Protein AF-A0AAV6SAD7-F1 (afdb_monomer_lite)

Foldseek 3Di:
DDPDPPVVVVVVVVLVVLVVVQVVQLVVLQVLLVQLLCCLQPP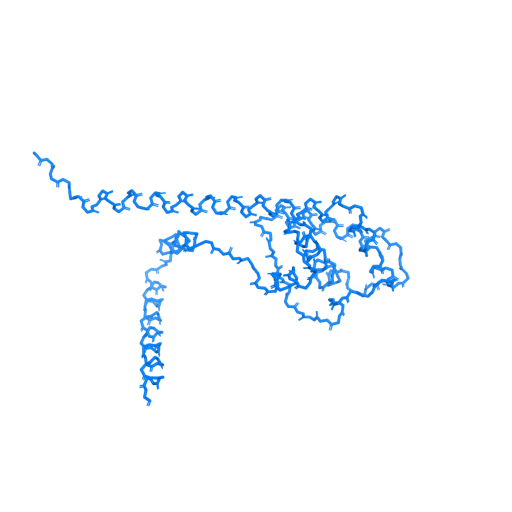PVNLVVLLCCLQVVDPFPLVVDPQPQADSHSDPVSVCSNLVRLLVSNVPRDHPDNDPDSNCCCRRTSRLVSSLVSQCVSVVHDSVVSNVDRSVGDDGDPSNVVVVVVVVVVPDDPVRVVVVVVVVVVVVVVVVVVVVVVVD

Sequence (184 aa):
MQSLCLICRDTKGQWWSTVERAQQAQQKRREACCLLTSVITEDQGMLQHLKNIITGNTVSPWAKKQDRVILLFEDDEQVDKVMHFLSEVLERTETDKKSADPVAFVMDVLLPEATVHALGAVHSISLDKAKEMYMRGTEFDSSEITQLGEQLQSHISSKARQKLDSFLSNYKKALECEEFLRRL

Radius of gyration: 23.04 Å; chains: 1; bounding box: 63×42×66 Å

pLDDT: mean 84.21, std 13.59, range [34.12, 97.5]

Secondary structure (DSSP, 8-state):
-----HHHHHHHHHHHHHHHHHHHHHHHHHHHHHHHHHHHHH-HHHHHHHHHHHTTSS--GGGG--PPPPP--SSHHHHHHHHHHHHHHHHHS--S---S-HHHHIIIIIHHHHHHHHHHHHHT--HHHHHHHHHH-----HHHHHHHHHHHHHHS-HHHHHHHHHHHHHHHHHHHHHHHHTT-

Structure (mmCIF, N/CA/C/O backbone):
data_AF-A0AAV6SAD7-F1
#
_entry.id   AF-A0AAV6SAD7-F1
#
loop_
_atom_site.group_PDB
_atom_site.id
_atom_site.type_symbol
_atom_site.label_atom_id
_atom_site.label_alt_id
_atom_site.label_comp_id
_atom_site.label_asym_id
_atom_site.label_entity_id
_atom_site.label_seq_id
_atom_site.pdbx_PDB_ins_code
_atom_site.Cartn_x
_atom_site.Cartn_y
_atom_site.Cartn_z
_atom_site.occupancy
_atom_site.B_iso_or_equiv
_atom_site.auth_seq_id
_atom_site.auth_comp_id
_atom_site.auth_asym_id
_atom_site.auth_atom_id
_atom_site.pdbx_PDB_model_num
ATOM 1 N N . MET A 1 1 ? 45.082 -11.950 -35.229 1.00 34.12 1 MET A N 1
ATOM 2 C CA . MET A 1 1 ? 44.258 -10.723 -35.260 1.00 34.12 1 MET A CA 1
ATOM 3 C C . MET A 1 1 ? 42.829 -11.111 -34.916 1.00 34.12 1 MET A C 1
ATOM 5 O O . MET A 1 1 ? 42.196 -11.812 -35.690 1.00 34.12 1 MET A O 1
ATOM 9 N N . GLN A 1 2 ? 42.387 -10.779 -33.700 1.00 41.53 2 GLN A N 1
ATOM 10 C CA . GLN A 1 2 ? 41.036 -11.050 -33.202 1.00 41.53 2 GLN A CA 1
ATOM 11 C C . GLN A 1 2 ? 40.063 -10.021 -33.786 1.00 41.53 2 GLN A C 1
ATOM 13 O O . GLN A 1 2 ? 40.057 -8.868 -33.364 1.00 41.53 2 GLN A O 1
ATOM 18 N N . SER A 1 3 ? 39.226 -10.441 -34.729 1.00 41.88 3 SER A N 1
ATOM 19 C CA . SER A 1 3 ? 38.077 -9.658 -35.186 1.00 41.88 3 SER A CA 1
ATOM 20 C C . SER A 1 3 ? 36.875 -10.016 -34.310 1.00 41.88 3 SER A C 1
ATOM 22 O O . SER A 1 3 ? 36.075 -10.882 -34.653 1.00 41.88 3 SER A O 1
ATOM 24 N N . LEU A 1 4 ? 36.779 -9.400 -33.128 1.00 43.19 4 LEU A N 1
ATOM 25 C CA . LEU A 1 4 ? 35.563 -9.445 -32.314 1.00 43.19 4 LEU A CA 1
ATOM 26 C C . LEU A 1 4 ? 34.512 -8.547 -32.974 1.00 43.19 4 LEU A C 1
ATOM 28 O O . LEU A 1 4 ? 34.715 -7.342 -33.106 1.00 43.19 4 LEU A O 1
ATOM 32 N N . CYS A 1 5 ? 33.406 -9.161 -33.390 1.00 39.88 5 CYS A N 1
ATOM 33 C CA . CYS A 1 5 ? 32.230 -8.513 -33.959 1.00 39.88 5 CYS A CA 1
ATOM 34 C C . CYS A 1 5 ? 31.782 -7.325 -33.083 1.00 39.88 5 CYS A C 1
ATOM 36 O O . CYS A 1 5 ? 31.397 -7.517 -31.927 1.00 39.88 5 CYS A O 1
ATOM 38 N N . LEU A 1 6 ? 31.837 -6.104 -33.628 1.00 43.41 6 LEU A N 1
ATOM 39 C CA . LEU A 1 6 ? 31.438 -4.858 -32.951 1.00 43.41 6 LEU A CA 1
ATOM 40 C C . LEU A 1 6 ? 29.984 -4.907 -32.436 1.00 43.41 6 LEU A C 1
ATOM 42 O O . LEU A 1 6 ? 29.689 -4.355 -31.381 1.00 43.41 6 LEU A O 1
ATOM 46 N N . ILE A 1 7 ? 29.117 -5.680 -33.097 1.00 42.41 7 ILE A N 1
ATOM 47 C CA . ILE A 1 7 ? 27.700 -5.874 -32.742 1.00 42.41 7 ILE A CA 1
ATOM 48 C C . ILE A 1 7 ? 27.535 -6.616 -31.394 1.00 42.41 7 ILE A C 1
ATOM 50 O O . ILE A 1 7 ? 26.605 -6.352 -30.631 1.00 42.41 7 ILE A O 1
ATOM 54 N N . CYS A 1 8 ? 28.472 -7.502 -31.032 1.00 41.03 8 CYS A N 1
ATOM 55 C CA . CYS A 1 8 ? 28.426 -8.228 -29.755 1.00 41.03 8 CYS A CA 1
ATOM 56 C C . CYS A 1 8 ? 28.952 -7.410 -28.560 1.00 41.03 8 CYS A C 1
ATOM 58 O O . CYS A 1 8 ? 28.730 -7.798 -27.413 1.00 41.03 8 CYS A O 1
ATOM 60 N N . ARG A 1 9 ? 29.686 -6.310 -28.794 1.00 40.06 9 ARG A N 1
ATOM 61 C CA . ARG A 1 9 ? 30.130 -5.401 -27.718 1.00 40.06 9 ARG A CA 1
ATOM 62 C C . ARG A 1 9 ? 29.056 -4.375 -27.361 1.00 40.06 9 ARG A C 1
ATOM 64 O O . ARG A 1 9 ? 28.900 -4.075 -26.182 1.00 40.06 9 ARG A O 1
ATOM 71 N N . ASP A 1 10 ? 28.309 -3.907 -28.356 1.00 52.25 10 ASP A N 1
ATOM 72 C CA . ASP A 1 10 ? 27.270 -2.883 -28.195 1.00 52.25 10 ASP A CA 1
ATOM 73 C C . ASP A 1 10 ? 26.063 -3.405 -27.390 1.00 52.25 10 ASP A C 1
ATOM 75 O O . ASP A 1 10 ? 25.601 -2.790 -26.431 1.00 52.25 10 ASP A O 1
ATOM 79 N N . THR A 1 11 ? 25.658 -4.647 -27.667 1.00 53.62 11 THR A N 1
ATOM 80 C CA . THR A 1 11 ? 24.567 -5.340 -26.957 1.00 53.62 11 THR A CA 1
ATOM 81 C C . THR A 1 11 ? 24.852 -5.569 -25.473 1.00 53.62 11 THR A C 1
ATOM 83 O O . THR A 1 11 ? 23.954 -5.420 -24.649 1.00 53.62 11 THR A O 1
ATOM 86 N N . LYS A 1 12 ? 26.103 -5.873 -25.094 1.00 59.00 12 LYS A N 1
ATOM 87 C CA . LYS A 1 12 ? 26.474 -6.004 -23.675 1.00 59.00 12 LYS A CA 1
ATOM 88 C C . LYS A 1 12 ? 26.411 -4.662 -22.948 1.00 59.00 12 LYS A C 1
ATOM 90 O O . LYS A 1 12 ? 25.854 -4.611 -21.860 1.00 59.00 12 LYS A O 1
ATOM 95 N N . GLY A 1 13 ? 26.952 -3.590 -23.531 1.00 61.25 13 GLY A N 1
ATOM 96 C CA . GLY A 1 13 ? 26.912 -2.251 -22.926 1.00 61.25 13 GLY A CA 1
ATOM 97 C C . GLY A 1 13 ? 25.483 -1.740 -22.727 1.00 61.25 13 GLY A C 1
ATOM 98 O O . GLY A 1 13 ? 25.133 -1.266 -21.645 1.00 61.25 13 GLY A O 1
ATOM 99 N N . GLN A 1 14 ? 24.631 -1.925 -23.737 1.00 66.69 14 GLN A N 1
ATOM 100 C CA . GLN A 1 14 ? 23.218 -1.559 -23.672 1.00 66.69 14 GLN A CA 1
ATOM 101 C C . GLN A 1 14 ? 22.448 -2.382 -22.624 1.00 66.69 14 GLN A C 1
ATOM 103 O O . GLN A 1 14 ? 21.636 -1.826 -21.879 1.00 66.69 14 GLN A O 1
ATOM 108 N N . TRP A 1 15 ? 22.743 -3.678 -22.502 1.00 65.62 15 TRP A N 1
ATOM 109 C CA . TRP A 1 15 ? 22.138 -4.548 -21.493 1.00 65.62 15 TRP A CA 1
ATOM 110 C C . TRP A 1 15 ? 22.514 -4.139 -20.063 1.00 65.62 15 TRP A C 1
ATOM 112 O O . TRP A 1 15 ? 21.624 -3.942 -19.239 1.00 65.62 15 TRP A O 1
ATOM 122 N N . TRP A 1 16 ? 23.801 -3.894 -19.781 1.00 70.69 16 TRP A N 1
ATOM 123 C CA . TRP A 1 16 ? 24.241 -3.414 -18.461 1.00 70.69 16 TRP A CA 1
ATOM 124 C C . TRP A 1 16 ? 23.561 -2.098 -18.072 1.00 70.69 16 TRP A C 1
ATOM 126 O O . TRP A 1 16 ? 23.080 -1.972 -16.951 1.00 70.69 16 TRP A O 1
ATOM 136 N N . SER A 1 17 ? 23.424 -1.162 -19.019 1.00 78.69 17 SER A N 1
ATOM 137 C CA . SER A 1 17 ? 22.714 0.103 -18.776 1.00 78.69 17 SER A CA 1
ATOM 138 C C . SER A 1 17 ? 21.215 -0.080 -18.499 1.00 78.69 17 SER A C 1
ATOM 140 O O . SER A 1 17 ? 20.601 0.725 -17.801 1.00 78.69 17 SER A O 1
ATOM 142 N N . THR A 1 18 ? 20.608 -1.137 -19.046 1.00 80.50 18 THR A N 1
ATOM 143 C CA . THR A 1 18 ? 19.190 -1.458 -18.836 1.00 80.50 18 THR A CA 1
ATOM 144 C C . THR A 1 18 ? 18.982 -2.087 -17.466 1.00 80.50 18 THR A C 1
ATOM 146 O O . THR A 1 18 ? 18.094 -1.656 -16.740 1.00 80.50 18 THR A O 1
ATOM 149 N N . VAL A 1 19 ? 19.841 -3.036 -17.086 1.00 81.44 19 VAL A N 1
ATOM 150 C CA . VAL A 1 19 ? 19.842 -3.652 -15.751 1.00 81.44 19 VAL A CA 1
ATOM 151 C C . VAL A 1 19 ? 20.079 -2.606 -14.665 1.00 81.44 19 VAL A C 1
ATOM 153 O O . VAL A 1 19 ? 19.372 -2.590 -13.665 1.00 81.44 19 VAL A O 1
ATOM 156 N N . GLU A 1 20 ? 21.035 -1.701 -14.865 1.00 84.88 20 GLU A N 1
ATOM 157 C CA . GLU A 1 20 ? 21.318 -0.638 -13.901 1.00 84.88 20 GLU A CA 1
ATOM 158 C C . GLU A 1 20 ? 20.123 0.313 -13.735 1.00 84.88 20 GLU A C 1
ATOM 160 O O . GLU A 1 20 ? 19.738 0.636 -12.611 1.00 84.88 20 GLU A O 1
ATOM 165 N N . ARG A 1 21 ? 19.475 0.717 -14.839 1.00 87.81 21 ARG A N 1
ATOM 166 C CA . ARG A 1 21 ? 18.262 1.551 -14.785 1.00 87.81 21 ARG A CA 1
ATOM 167 C C . ARG A 1 21 ? 17.120 0.847 -14.055 1.00 87.81 21 ARG A C 1
ATOM 169 O O . ARG A 1 21 ? 16.456 1.474 -13.234 1.00 87.81 21 ARG A O 1
ATOM 176 N N . ALA A 1 22 ? 16.930 -0.440 -14.322 1.00 86.25 22 ALA A N 1
ATOM 177 C CA . ALA A 1 22 ? 15.905 -1.247 -13.681 1.00 86.25 22 ALA A CA 1
ATOM 178 C C . ALA A 1 22 ? 16.146 -1.367 -12.169 1.00 86.25 22 ALA A C 1
ATOM 180 O O . ALA A 1 22 ? 15.245 -1.104 -11.378 1.00 86.25 22 ALA A O 1
ATOM 181 N N . GLN A 1 23 ? 17.385 -1.645 -11.754 1.00 88.19 23 GLN A N 1
ATOM 182 C CA . GLN A 1 23 ? 17.769 -1.676 -10.339 1.00 88.19 23 GLN A CA 1
ATOM 183 C C . GLN A 1 23 ? 17.543 -0.328 -9.648 1.00 88.19 23 GLN A C 1
ATOM 185 O O . GLN A 1 23 ? 17.043 -0.287 -8.527 1.00 88.19 23 GLN A O 1
ATOM 190 N N . GLN A 1 24 ? 17.869 0.785 -10.311 1.00 89.75 24 GLN A N 1
ATOM 191 C CA . GLN A 1 24 ? 17.608 2.121 -9.772 1.00 89.75 24 GLN A CA 1
ATOM 192 C C . GLN A 1 24 ? 16.108 2.416 -9.646 1.00 89.75 24 GLN A C 1
ATOM 194 O O . GLN A 1 24 ? 15.693 3.024 -8.661 1.00 89.75 24 GLN A O 1
ATOM 199 N N . ALA A 1 25 ? 15.292 2.013 -10.624 1.00 88.56 25 ALA A N 1
ATOM 200 C CA . ALA A 1 25 ? 13.840 2.179 -10.573 1.00 88.56 25 ALA A CA 1
ATOM 201 C C . ALA A 1 25 ? 13.223 1.358 -9.430 1.00 88.56 25 ALA A C 1
ATOM 203 O O . ALA A 1 25 ? 12.470 1.903 -8.619 1.00 88.56 25 ALA A O 1
ATOM 204 N N . GLN A 1 26 ? 13.637 0.097 -9.290 1.00 89.56 26 GLN A N 1
ATOM 205 C CA . GLN A 1 26 ? 13.216 -0.768 -8.193 1.00 89.56 26 GLN A CA 1
ATOM 206 C C . GLN A 1 26 ? 13.629 -0.193 -6.834 1.00 89.56 26 GLN A C 1
ATOM 208 O O . GLN A 1 26 ? 12.809 -0.100 -5.925 1.00 89.56 26 GLN A O 1
ATOM 213 N N . GLN A 1 27 ? 14.879 0.259 -6.701 1.00 90.12 27 GLN A N 1
ATOM 214 C CA . GLN A 1 27 ? 15.384 0.850 -5.462 1.00 90.12 27 GLN A CA 1
ATOM 215 C C . GLN A 1 27 ? 14.584 2.096 -5.059 1.00 90.12 27 GLN A C 1
ATOM 217 O O . GLN A 1 27 ? 14.185 2.221 -3.904 1.00 90.12 27 GLN A O 1
ATOM 222 N N . LYS A 1 28 ? 14.277 2.985 -6.012 1.00 90.25 28 LYS A N 1
ATOM 223 C 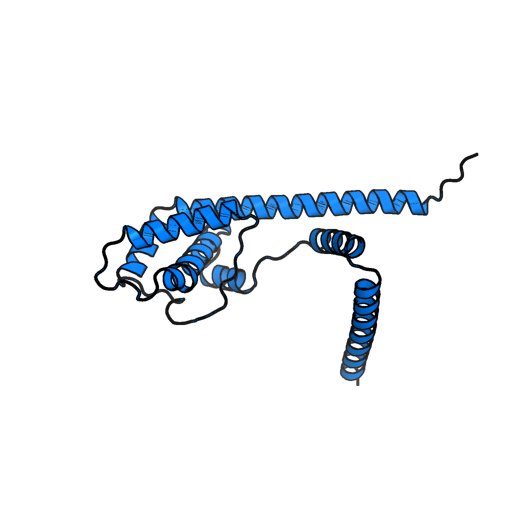CA . LYS A 1 28 ? 13.435 4.165 -5.757 1.00 90.25 28 LYS A CA 1
ATOM 224 C C . LYS A 1 28 ? 12.034 3.787 -5.287 1.00 90.25 28 LYS A C 1
ATOM 226 O O . LYS A 1 28 ? 11.507 4.423 -4.377 1.00 90.25 28 LYS A O 1
ATOM 231 N N . ARG A 1 29 ? 11.418 2.762 -5.887 1.00 89.88 29 ARG A N 1
ATOM 232 C CA . ARG A 1 29 ? 10.111 2.271 -5.425 1.00 89.88 29 ARG A CA 1
ATOM 233 C C . ARG A 1 29 ? 10.199 1.681 -4.031 1.00 89.88 29 ARG A C 1
ATOM 235 O O . ARG A 1 29 ? 9.357 2.004 -3.199 1.00 89.88 29 ARG A O 1
ATOM 242 N N . ARG A 1 30 ? 11.241 0.902 -3.740 1.00 90.62 30 ARG A N 1
ATOM 243 C CA . ARG A 1 30 ? 11.466 0.350 -2.401 1.00 90.62 30 ARG A CA 1
ATOM 244 C C . ARG A 1 30 ? 11.588 1.453 -1.355 1.00 90.62 30 ARG A C 1
ATOM 246 O O . ARG A 1 30 ? 10.935 1.376 -0.321 1.00 90.62 30 ARG A O 1
ATOM 253 N N . GLU A 1 31 ? 12.352 2.502 -1.648 1.00 91.06 31 GLU A N 1
ATOM 254 C CA . GLU A 1 31 ? 12.478 3.685 -0.788 1.00 91.06 31 GLU A CA 1
ATOM 255 C C . GLU A 1 31 ? 11.131 4.389 -0.571 1.00 91.06 31 GLU A C 1
ATOM 257 O O . GLU A 1 31 ? 10.785 4.718 0.565 1.00 91.06 31 GLU A O 1
ATOM 262 N N . ALA A 1 32 ? 10.328 4.559 -1.625 1.00 89.81 32 ALA A N 1
ATOM 263 C CA . ALA A 1 32 ? 8.982 5.115 -1.506 1.00 89.81 32 ALA A CA 1
ATOM 264 C C . ALA A 1 32 ? 8.059 4.231 -0.644 1.00 89.81 32 ALA A C 1
ATOM 266 O O . ALA A 1 32 ? 7.321 4.746 0.195 1.00 89.81 32 ALA A O 1
ATOM 267 N N . CYS A 1 33 ? 8.135 2.905 -0.783 1.00 90.94 33 CYS A N 1
ATOM 268 C CA . CYS A 1 33 ? 7.350 1.964 0.020 1.00 90.94 33 CYS A CA 1
ATOM 269 C C . CYS A 1 33 ? 7.772 1.954 1.495 1.00 90.94 33 CYS A C 1
ATOM 271 O O . CYS A 1 33 ? 6.920 1.833 2.380 1.00 90.94 33 CYS A O 1
ATOM 273 N N . CYS A 1 34 ? 9.059 2.168 1.784 1.00 92.50 34 CYS A N 1
ATOM 274 C CA . CYS A 1 34 ? 9.533 2.390 3.148 1.00 92.50 34 CYS A CA 1
ATOM 275 C C . CYS A 1 34 ? 8.890 3.640 3.771 1.00 92.50 34 CYS A C 1
ATOM 277 O O . CYS A 1 34 ? 8.454 3.580 4.920 1.00 92.50 34 CYS A O 1
ATOM 279 N N . LEU A 1 35 ? 8.769 4.740 3.015 1.00 93.38 35 LEU A N 1
ATOM 280 C CA . LEU A 1 35 ? 8.089 5.959 3.479 1.00 93.38 35 LEU A CA 1
ATOM 281 C C . LEU A 1 35 ? 6.585 5.743 3.691 1.00 93.38 35 LEU A C 1
ATOM 283 O O . LEU A 1 35 ? 6.025 6.220 4.676 1.00 93.38 35 LEU A O 1
ATOM 287 N N . LEU A 1 36 ? 5.920 5.002 2.799 1.00 93.44 36 LEU A N 1
ATOM 288 C CA . LEU A 1 36 ? 4.512 4.634 2.989 1.00 93.44 36 LEU A CA 1
ATOM 289 C C . LEU A 1 36 ? 4.331 3.852 4.290 1.00 93.44 36 LEU A C 1
ATOM 291 O O . LEU A 1 36 ? 3.462 4.177 5.096 1.00 93.44 36 LEU A O 1
ATOM 295 N N . THR A 1 37 ? 5.195 2.865 4.514 1.00 95.31 37 THR A N 1
ATOM 296 C CA . THR A 1 37 ? 5.181 2.039 5.722 1.00 95.31 37 THR A CA 1
ATOM 297 C C . THR A 1 37 ? 5.379 2.889 6.976 1.00 95.31 37 THR A C 1
ATOM 299 O O . THR A 1 37 ? 4.608 2.743 7.921 1.00 95.31 37 THR A O 1
ATOM 302 N N . SER A 1 38 ? 6.352 3.810 6.989 1.00 94.94 38 SER A N 1
ATOM 303 C CA . SER A 1 38 ? 6.583 4.680 8.150 1.00 94.94 38 SER A CA 1
ATOM 304 C C . SER A 1 38 ? 5.382 5.580 8.432 1.00 94.94 38 SER A C 1
ATOM 306 O O . SER A 1 38 ? 4.953 5.662 9.577 1.00 94.94 38 SER A O 1
ATOM 308 N N . VAL A 1 39 ? 4.775 6.190 7.405 1.00 95.00 39 VAL A N 1
ATOM 309 C CA . VAL A 1 39 ? 3.567 7.013 7.590 1.00 95.00 39 VAL A CA 1
ATOM 310 C C . VAL A 1 39 ? 2.425 6.190 8.184 1.00 95.00 39 VAL A C 1
ATOM 312 O O . VAL A 1 39 ? 1.773 6.652 9.115 1.00 95.00 39 VAL A O 1
ATOM 315 N N . ILE A 1 40 ? 2.200 4.966 7.701 1.00 95.75 40 ILE A N 1
ATOM 316 C CA . ILE A 1 40 ? 1.144 4.099 8.241 1.00 95.75 40 ILE A CA 1
ATOM 317 C C . ILE A 1 40 ? 1.398 3.780 9.718 1.00 95.75 40 ILE A C 1
ATOM 319 O O . ILE A 1 40 ? 0.469 3.864 10.517 1.00 95.75 40 ILE A O 1
ATOM 323 N N . THR A 1 41 ? 2.632 3.415 10.082 1.00 96.06 41 THR A N 1
ATOM 324 C CA . THR A 1 41 ? 2.924 2.874 11.418 1.00 96.06 41 THR A CA 1
ATOM 325 C C . THR A 1 41 ? 3.270 3.919 12.478 1.00 96.06 41 THR A C 1
ATOM 327 O O . THR A 1 41 ? 3.174 3.627 13.668 1.00 96.06 41 THR A O 1
ATOM 330 N N . GLU A 1 42 ? 3.715 5.112 12.082 1.00 95.88 42 GLU A N 1
ATOM 331 C CA . GLU A 1 42 ? 4.303 6.100 13.002 1.00 95.88 42 GLU A CA 1
ATOM 332 C C . GLU A 1 42 ? 3.466 7.384 13.124 1.00 95.88 42 GLU A C 1
ATOM 334 O O . GLU A 1 42 ? 3.566 8.083 14.138 1.00 95.88 42 GLU A O 1
ATOM 339 N N . ASP A 1 43 ? 2.607 7.691 12.144 1.00 95.44 43 ASP A N 1
ATOM 340 C CA . ASP A 1 43 ? 1.783 8.899 12.178 1.00 95.44 43 ASP A CA 1
ATOM 341 C C . ASP A 1 43 ? 0.639 8.791 13.204 1.00 95.44 43 ASP A C 1
ATOM 343 O O . ASP A 1 43 ? -0.231 7.918 13.146 1.00 95.44 43 ASP A O 1
ATOM 347 N N . GLN A 1 44 ? 0.614 9.722 14.160 1.00 94.50 44 GLN A N 1
ATOM 348 C CA . GLN A 1 44 ? -0.410 9.741 15.211 1.00 94.50 44 GLN A CA 1
ATOM 349 C C . GLN A 1 44 ? -1.793 10.133 14.674 1.00 94.50 44 GLN A C 1
ATOM 351 O O . GLN A 1 44 ? -2.809 9.680 15.208 1.00 94.50 44 GLN A O 1
ATOM 356 N N . GLY A 1 45 ? -1.847 10.953 13.618 1.00 94.31 45 GLY A N 1
ATOM 357 C CA . GLY A 1 45 ? -3.095 11.326 12.956 1.00 94.31 45 GLY A CA 1
ATOM 358 C C . GLY A 1 45 ? -3.761 10.118 12.299 1.00 94.31 45 GLY A C 1
ATOM 359 O O . GLY A 1 45 ? -4.949 9.877 12.516 1.00 94.31 45 GLY A O 1
ATOM 360 N N . MET A 1 46 ? -2.975 9.311 11.586 1.00 95.44 46 MET A N 1
ATOM 361 C CA . MET A 1 46 ? -3.363 8.026 11.014 1.00 95.44 46 MET A CA 1
ATOM 362 C C . MET A 1 46 ? -3.873 7.079 12.096 1.00 95.44 46 MET A C 1
ATOM 364 O O . MET A 1 46 ? -4.983 6.561 11.982 1.00 95.44 46 MET A O 1
ATOM 368 N N . LEU A 1 47 ? -3.105 6.883 13.172 1.00 96.44 47 LEU A N 1
ATOM 369 C CA . LEU A 1 47 ? -3.514 6.013 14.273 1.00 96.44 47 LEU A CA 1
ATOM 370 C C . LEU A 1 47 ? -4.882 6.424 14.836 1.00 96.44 47 LEU A C 1
ATOM 372 O O . LEU A 1 47 ? -5.753 5.578 15.048 1.00 96.44 47 LEU A O 1
ATOM 376 N N . GLN A 1 48 ? -5.090 7.722 15.067 1.00 96.19 48 GLN A N 1
ATOM 377 C CA . GLN A 1 48 ? -6.360 8.227 15.579 1.00 96.19 48 GLN A CA 1
ATOM 378 C C . GLN A 1 48 ? -7.501 8.064 14.566 1.00 96.19 48 GLN A C 1
ATOM 380 O O . GLN A 1 48 ? -8.617 7.709 14.949 1.00 96.19 48 GLN A O 1
ATOM 385 N N . HIS A 1 49 ? -7.233 8.282 13.278 1.00 95.94 49 HIS A N 1
ATOM 386 C CA . HIS A 1 49 ? -8.202 8.072 12.202 1.00 95.94 49 HIS A CA 1
ATOM 387 C C . HIS A 1 49 ? -8.659 6.610 12.117 1.00 95.94 49 HIS A C 1
ATOM 389 O O . HIS A 1 49 ? -9.861 6.340 12.124 1.00 95.94 49 HIS A O 1
ATOM 395 N N . LEU A 1 50 ? -7.722 5.657 12.155 1.00 96.31 50 LEU A N 1
ATOM 396 C CA . LEU A 1 50 ? -8.026 4.221 12.152 1.00 96.31 50 LEU A CA 1
ATOM 397 C C . LEU A 1 50 ? -8.856 3.812 13.377 1.00 96.31 50 LEU A C 1
ATOM 399 O O . LEU A 1 50 ? -9.851 3.100 13.238 1.00 96.31 50 LEU A O 1
ATOM 403 N N . LYS A 1 51 ? -8.530 4.326 14.571 1.00 95.81 51 LYS A N 1
ATOM 404 C CA . LYS A 1 51 ? -9.343 4.114 15.785 1.00 95.81 51 LYS A CA 1
ATOM 405 C C . LYS A 1 51 ? -10.771 4.636 15.630 1.00 95.81 51 LYS A C 1
ATOM 407 O O . LYS A 1 51 ? -11.724 3.978 16.056 1.00 95.81 51 LYS A O 1
ATOM 412 N N . ASN A 1 52 ? -10.946 5.798 15.003 1.00 95.19 52 ASN A N 1
ATOM 413 C CA . ASN A 1 52 ? -12.273 6.359 14.749 1.00 95.19 52 ASN A CA 1
ATOM 414 C C . ASN A 1 52 ? -13.081 5.485 13.778 1.00 95.19 52 ASN A C 1
ATOM 416 O O . ASN A 1 52 ? -14.295 5.359 13.940 1.00 95.19 52 ASN A O 1
ATOM 420 N N . ILE A 1 53 ? -12.425 4.841 12.810 1.00 94.56 53 ILE A N 1
ATOM 421 C CA . ILE A 1 53 ? -13.068 3.870 11.916 1.00 94.56 53 ILE A CA 1
ATOM 422 C C . ILE A 1 53 ? -13.485 2.610 12.682 1.00 94.56 53 ILE A C 1
ATOM 424 O O . ILE A 1 53 ? -14.636 2.191 12.579 1.00 94.56 53 ILE A O 1
ATOM 428 N N . ILE A 1 54 ? -12.596 2.042 13.503 1.00 94.00 54 ILE A N 1
ATOM 429 C CA . ILE A 1 54 ? -12.866 0.822 14.291 1.00 94.00 54 ILE A CA 1
ATOM 430 C C . ILE A 1 54 ? -14.023 1.023 15.285 1.00 94.00 54 ILE A C 1
ATOM 432 O O . ILE A 1 54 ? -14.872 0.150 15.467 1.00 94.00 54 ILE A O 1
ATOM 436 N N . THR A 1 55 ? -14.088 2.193 15.920 1.00 93.19 55 THR A N 1
ATOM 437 C CA . THR A 1 55 ? -15.176 2.554 16.849 1.00 93.19 55 THR A CA 1
ATOM 438 C C . THR A 1 55 ? -16.474 2.942 16.127 1.00 93.19 55 THR A C 1
ATOM 440 O O . THR A 1 55 ? -17.540 3.031 16.740 1.00 93.19 55 THR A O 1
ATOM 443 N N . GLY A 1 56 ? -16.420 3.134 14.806 1.00 90.56 56 GLY A N 1
ATOM 444 C CA . GLY A 1 56 ? -17.552 3.541 13.976 1.00 90.56 56 GLY A CA 1
ATOM 445 C C . GLY A 1 56 ? -17.914 5.024 14.084 1.00 90.56 56 GLY A C 1
ATOM 446 O O . GLY A 1 56 ? -19.004 5.404 13.659 1.00 90.56 56 GLY A O 1
ATOM 447 N N . ASN A 1 57 ? -17.023 5.851 14.637 1.00 92.38 57 ASN A N 1
ATOM 448 C CA . ASN A 1 57 ? -17.142 7.312 14.650 1.00 92.38 57 ASN A CA 1
ATOM 449 C C . ASN A 1 57 ? -16.881 7.917 13.262 1.00 92.38 57 ASN A C 1
ATOM 451 O O . ASN A 1 57 ? -17.447 8.953 12.918 1.00 92.38 57 ASN A O 1
ATOM 455 N N . THR A 1 58 ? -16.062 7.242 12.454 1.00 93.12 58 THR A N 1
ATOM 456 C CA . THR A 1 58 ? -15.803 7.576 11.052 1.00 93.12 58 THR A CA 1
ATOM 457 C C . THR A 1 58 ? -16.213 6.402 10.171 1.00 93.12 58 THR A C 1
ATOM 459 O O . THR A 1 58 ? -15.888 5.254 10.459 1.00 93.12 58 THR A O 1
ATOM 462 N N . VAL A 1 59 ? -16.912 6.674 9.069 1.00 90.69 59 VAL A N 1
ATOM 463 C CA . VAL A 1 59 ? -17.257 5.642 8.082 1.00 90.69 59 VAL A CA 1
ATOM 464 C C . VAL A 1 59 ? -16.196 5.628 6.989 1.00 90.69 59 VAL A C 1
ATOM 466 O O . VAL A 1 59 ? -16.068 6.604 6.251 1.00 90.69 59 VAL A O 1
ATOM 469 N N . SER A 1 60 ? -15.471 4.517 6.855 1.00 90.81 60 SER A N 1
ATOM 470 C CA . SER A 1 60 ? -14.539 4.330 5.740 1.00 90.81 60 SER A CA 1
ATOM 471 C C . SER A 1 60 ? -15.299 4.108 4.421 1.00 90.81 60 SER A C 1
ATOM 473 O O . SER A 1 60 ? -16.267 3.335 4.391 1.00 90.81 60 SER A O 1
ATOM 475 N N . PRO A 1 61 ? -14.866 4.719 3.301 1.00 88.94 61 PRO A N 1
ATOM 476 C CA . PRO A 1 61 ? -15.409 4.425 1.976 1.00 88.94 61 PRO A CA 1
ATOM 477 C C . PRO A 1 61 ? -15.181 2.969 1.533 1.00 88.94 61 PRO A C 1
ATOM 479 O O . PRO A 1 61 ? -15.901 2.500 0.648 1.00 88.94 61 PRO A O 1
ATOM 482 N N . TRP A 1 62 ? -14.227 2.255 2.139 1.00 89.31 62 TRP A N 1
ATOM 483 C CA . TRP A 1 62 ? -13.908 0.856 1.830 1.00 89.31 62 TRP A CA 1
ATOM 484 C C . TRP A 1 62 ? -14.855 -0.137 2.513 1.00 89.31 62 TRP A C 1
ATOM 486 O O . TRP A 1 62 ? -15.101 -1.216 1.992 1.00 89.31 62 TRP A O 1
ATOM 496 N N . ALA A 1 63 ? -15.539 0.267 3.589 1.00 85.00 63 ALA A N 1
ATOM 497 C CA . ALA A 1 63 ? -16.475 -0.599 4.315 1.00 85.00 63 ALA A CA 1
ATOM 498 C C . ALA A 1 63 ? -17.690 -1.076 3.487 1.00 85.00 63 ALA A C 1
ATOM 500 O O . ALA A 1 63 ? -18.376 -2.016 3.880 1.00 85.00 63 ALA A O 1
ATOM 501 N N . LYS A 1 64 ? -18.004 -0.412 2.366 1.00 74.94 64 LYS A N 1
ATOM 502 C CA . LYS A 1 64 ? -19.151 -0.746 1.496 1.00 74.94 64 LYS A CA 1
ATOM 503 C C . LYS A 1 64 ? -18.751 -1.353 0.153 1.00 74.94 64 LYS A C 1
ATOM 505 O O . LYS A 1 64 ? -19.632 -1.775 -0.593 1.00 74.94 64 LYS A O 1
ATOM 510 N N . LYS A 1 65 ? -17.463 -1.339 -0.192 1.00 63.88 65 LYS A N 1
ATOM 511 C CA . LYS A 1 65 ? -16.976 -1.731 -1.513 1.00 63.88 65 LYS A CA 1
ATOM 512 C C . LYS A 1 65 ? -15.884 -2.775 -1.367 1.00 63.88 65 LYS A C 1
ATOM 514 O O . LYS A 1 65 ? -14.800 -2.463 -0.900 1.00 63.88 65 LYS A O 1
ATOM 519 N N . GLN A 1 66 ? -16.162 -3.976 -1.862 1.00 61.50 66 GLN A N 1
ATOM 520 C CA . GLN A 1 66 ? -15.135 -4.972 -2.162 1.00 61.50 66 GLN A CA 1
ATOM 521 C C . GLN A 1 66 ? -14.431 -4.585 -3.472 1.00 61.50 66 GLN A C 1
ATOM 523 O O . GLN A 1 66 ? -14.531 -5.275 -4.486 1.00 61.50 66 GLN A O 1
ATOM 528 N N . ASP A 1 67 ? -13.786 -3.419 -3.480 1.00 63.81 67 ASP A N 1
ATOM 529 C CA . ASP A 1 67 ? -12.814 -3.101 -4.520 1.00 63.81 67 ASP A CA 1
ATOM 530 C C . ASP A 1 67 ? -11.558 -3.950 -4.242 1.00 63.81 67 ASP A C 1
ATOM 532 O O . ASP A 1 67 ? -11.248 -4.251 -3.089 1.00 63.81 67 ASP A O 1
ATOM 536 N N . ARG A 1 68 ? -10.853 -4.405 -5.287 1.00 64.75 68 ARG A N 1
ATOM 537 C CA . ARG A 1 68 ? -9.654 -5.239 -5.100 1.00 64.75 68 ARG A CA 1
ATOM 538 C C . ARG A 1 68 ? -8.627 -4.491 -4.253 1.00 64.75 68 ARG A C 1
ATOM 540 O O . ARG A 1 68 ? -8.200 -3.404 -4.633 1.00 64.75 68 ARG A O 1
ATOM 547 N N . VAL A 1 69 ? -8.187 -5.120 -3.168 1.00 65.69 69 VAL A N 1
ATOM 548 C CA . VAL A 1 69 ? -7.022 -4.675 -2.403 1.00 65.69 69 VAL A CA 1
ATOM 549 C C . VAL A 1 69 ? -5.794 -4.813 -3.299 1.00 65.69 69 VAL A C 1
ATOM 551 O O . VAL A 1 69 ? -5.477 -5.907 -3.770 1.00 65.69 69 VAL A O 1
ATOM 554 N N . ILE A 1 70 ? -5.118 -3.698 -3.561 1.00 74.69 70 ILE A N 1
ATOM 555 C CA . ILE A 1 70 ? -3.853 -3.668 -4.290 1.00 74.69 70 ILE A CA 1
ATOM 556 C C . ILE A 1 70 ? -2.737 -3.473 -3.269 1.00 74.69 70 ILE A C 1
ATOM 558 O O . ILE A 1 70 ? -2.691 -2.471 -2.558 1.00 74.69 70 ILE A O 1
ATOM 562 N N . LEU A 1 71 ? -1.849 -4.461 -3.170 1.00 69.62 71 LEU A N 1
ATOM 563 C CA . LEU A 1 71 ? -0.652 -4.361 -2.343 1.00 69.62 71 LEU A CA 1
ATOM 564 C C . LEU A 1 71 ? 0.407 -3.573 -3.119 1.00 69.62 71 LEU A C 1
ATOM 566 O O . LEU A 1 71 ? 0.803 -3.979 -4.208 1.00 69.62 71 LEU A O 1
ATOM 570 N N . LEU A 1 72 ? 0.831 -2.437 -2.560 1.00 79.88 72 LEU A N 1
ATOM 571 C CA . LEU A 1 72 ? 1.828 -1.537 -3.156 1.00 79.88 72 LEU A CA 1
ATOM 572 C C . LEU A 1 72 ? 3.237 -1.722 -2.575 1.00 79.88 72 LEU A C 1
ATOM 574 O O . LEU A 1 72 ? 4.126 -0.957 -2.919 1.00 79.88 72 LEU A O 1
ATOM 578 N N . PHE A 1 73 ? 3.436 -2.686 -1.678 1.00 87.25 73 PHE A N 1
ATOM 579 C CA . PHE A 1 73 ? 4.707 -2.917 -0.990 1.00 87.25 73 PHE A CA 1
ATOM 580 C C . PHE A 1 73 ? 5.651 -3.780 -1.839 1.00 87.25 73 PH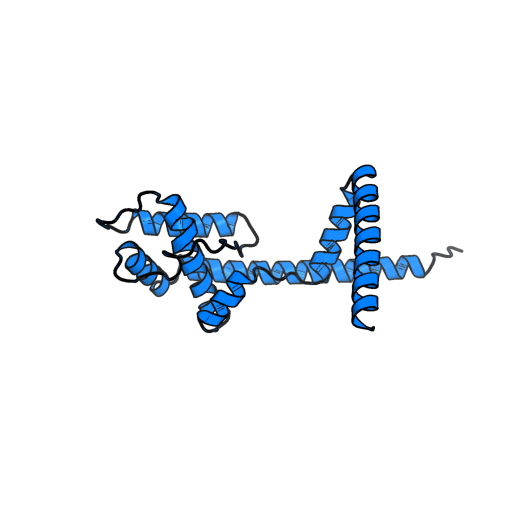E A C 1
ATOM 582 O O . PHE A 1 73 ? 5.197 -4.656 -2.574 1.00 87.25 73 PHE A O 1
ATOM 589 N N . GLU A 1 74 ? 6.957 -3.526 -1.744 1.00 87.00 74 GLU A N 1
ATOM 590 C CA . GLU A 1 74 ? 7.980 -4.183 -2.575 1.00 87.00 74 GLU A CA 1
ATOM 591 C C . GLU A 1 74 ? 8.527 -5.475 -1.951 1.00 87.00 74 GLU A C 1
ATOM 593 O O . GLU A 1 74 ? 9.049 -6.321 -2.677 1.00 87.00 74 GLU A O 1
ATOM 598 N N . ASP A 1 75 ? 8.432 -5.641 -0.629 1.00 88.06 75 ASP A N 1
ATOM 599 C CA . ASP A 1 75 ? 8.928 -6.828 0.072 1.00 88.06 75 ASP A CA 1
ATOM 600 C C . ASP A 1 75 ? 8.013 -7.281 1.223 1.00 88.06 75 ASP A C 1
ATOM 602 O O . ASP A 1 75 ? 7.170 -6.529 1.722 1.00 88.06 75 ASP A O 1
ATOM 606 N N . ASP A 1 76 ? 8.176 -8.546 1.621 1.00 90.19 76 ASP A N 1
ATOM 607 C CA . ASP A 1 76 ? 7.358 -9.185 2.658 1.00 90.19 76 ASP A CA 1
ATOM 608 C C . ASP A 1 76 ? 7.537 -8.504 4.024 1.00 90.19 76 ASP A C 1
ATOM 610 O O . ASP A 1 76 ? 6.578 -8.388 4.779 1.00 90.19 76 ASP A O 1
ATOM 614 N N . GLU A 1 77 ? 8.726 -7.968 4.322 1.00 93.19 77 GLU A N 1
ATOM 615 C CA . GLU A 1 77 ? 8.997 -7.257 5.580 1.00 93.19 77 GLU A CA 1
ATOM 616 C C . GLU A 1 77 ? 8.132 -5.992 5.712 1.00 93.19 77 GLU A C 1
ATOM 618 O O . GLU A 1 77 ? 7.605 -5.701 6.791 1.00 93.19 77 GLU A O 1
ATOM 623 N N . GLN A 1 78 ? 7.951 -5.244 4.618 1.00 92.25 78 GLN A N 1
ATOM 624 C CA . GLN A 1 78 ? 7.046 -4.093 4.575 1.00 92.25 78 GLN A CA 1
ATOM 625 C C . GLN A 1 78 ? 5.591 -4.511 4.808 1.00 92.25 78 GLN A C 1
ATOM 627 O O . GLN A 1 78 ? 4.894 -3.881 5.610 1.00 92.25 78 GLN A O 1
ATOM 632 N N . VAL A 1 79 ? 5.139 -5.577 4.140 1.00 92.06 79 VAL A N 1
ATOM 633 C CA . VAL A 1 79 ? 3.774 -6.102 4.299 1.00 92.06 79 VAL A CA 1
ATOM 634 C C . VAL A 1 79 ? 3.545 -6.555 5.738 1.00 92.06 79 VAL A C 1
ATOM 636 O O . VAL A 1 79 ? 2.577 -6.121 6.361 1.00 92.06 79 VAL A O 1
ATOM 639 N N . ASP A 1 80 ? 4.451 -7.357 6.291 1.00 94.12 80 ASP A N 1
ATOM 640 C CA . ASP A 1 80 ? 4.366 -7.881 7.652 1.00 94.12 80 ASP A CA 1
ATOM 641 C C . ASP A 1 80 ? 4.320 -6.752 8.681 1.00 94.12 80 ASP A C 1
ATOM 643 O O . ASP A 1 80 ? 3.477 -6.767 9.581 1.00 94.12 80 ASP A O 1
ATOM 647 N N . LYS A 1 81 ? 5.162 -5.721 8.525 1.00 95.19 81 LYS A N 1
ATOM 648 C CA . LYS A 1 81 ? 5.168 -4.557 9.420 1.00 95.19 81 LYS A CA 1
ATOM 649 C C . LYS A 1 81 ? 3.820 -3.829 9.410 1.00 95.19 81 LYS A C 1
ATOM 651 O O . LYS A 1 81 ? 3.300 -3.496 10.478 1.00 95.19 81 LYS A O 1
ATOM 656 N N . VAL A 1 82 ? 3.242 -3.588 8.231 1.00 95.81 82 VAL A N 1
ATOM 657 C CA . VAL A 1 82 ? 1.937 -2.917 8.107 1.00 95.81 82 VAL A CA 1
ATOM 658 C C . VAL A 1 82 ? 0.812 -3.794 8.650 1.00 95.81 82 VAL A C 1
ATOM 660 O O . VAL A 1 82 ? -0.003 -3.320 9.440 1.00 95.81 82 VAL A O 1
ATOM 663 N N . MET A 1 83 ? 0.774 -5.071 8.276 1.00 94.75 83 MET A N 1
ATOM 664 C CA . MET A 1 83 ? -0.270 -6.000 8.710 1.00 94.75 83 MET A CA 1
ATOM 665 C C . MET A 1 83 ? -0.247 -6.213 10.223 1.00 94.75 83 MET A C 1
ATOM 667 O O . MET A 1 83 ? -1.307 -6.200 10.854 1.00 94.75 83 MET A O 1
ATOM 671 N N . HIS A 1 84 ? 0.941 -6.336 10.817 1.00 96.56 84 HIS A N 1
ATOM 672 C CA . HIS A 1 84 ? 1.108 -6.412 12.265 1.00 96.56 84 HIS A CA 1
ATOM 673 C C . HIS A 1 84 ? 0.568 -5.154 12.946 1.00 96.56 84 HIS A C 1
ATOM 675 O O . HIS A 1 84 ? -0.278 -5.254 13.831 1.00 96.56 84 HIS A O 1
ATOM 681 N N . PHE A 1 85 ? 0.981 -3.966 12.491 1.00 97.50 85 PHE A N 1
ATOM 682 C CA . PHE A 1 85 ? 0.502 -2.702 13.050 1.00 97.50 85 PHE A CA 1
ATOM 683 C C . PHE A 1 85 ? -1.026 -2.574 12.979 1.00 97.50 85 PHE A C 1
ATOM 685 O O . PHE A 1 85 ? -1.664 -2.277 13.987 1.00 97.50 85 PHE A O 1
ATOM 692 N N . LEU A 1 86 ? -1.633 -2.820 11.815 1.00 96.81 86 LEU A N 1
ATOM 693 C CA . LEU A 1 86 ? -3.083 -2.691 11.648 1.00 96.81 86 LEU A CA 1
ATOM 694 C C . LEU A 1 86 ? -3.853 -3.692 12.517 1.00 96.81 86 LEU A C 1
ATOM 696 O O . LEU A 1 86 ? -4.884 -3.336 13.094 1.00 96.81 86 LEU A O 1
ATOM 700 N N . SER A 1 87 ? -3.334 -4.915 12.648 1.00 95.62 87 SER A N 1
ATOM 701 C CA . SER A 1 87 ? -3.908 -5.939 13.525 1.00 95.62 87 SER A CA 1
ATOM 702 C C . SER A 1 87 ? -3.822 -5.516 14.993 1.00 95.62 87 SER A C 1
ATOM 704 O O . SER A 1 87 ? -4.830 -5.547 15.694 1.00 95.62 87 SER A O 1
ATOM 706 N N . GLU A 1 88 ? -2.670 -5.008 15.444 1.00 95.94 88 GLU A N 1
ATOM 707 C CA . GLU A 1 88 ? -2.512 -4.494 16.809 1.00 95.94 88 GLU A CA 1
ATOM 708 C C . GLU A 1 88 ? -3.440 -3.310 17.103 1.00 95.94 88 GLU A C 1
ATOM 710 O O . GLU A 1 88 ? -3.995 -3.209 18.199 1.00 95.94 88 GLU A O 1
ATOM 715 N N . VAL A 1 89 ? -3.627 -2.398 16.144 1.00 95.69 89 VAL A N 1
ATOM 716 C CA . VAL A 1 89 ? -4.553 -1.269 16.305 1.00 95.69 89 VAL A CA 1
ATOM 717 C C . VAL A 1 89 ? -5.987 -1.771 16.452 1.00 95.69 89 VAL A C 1
ATOM 719 O O . VAL A 1 89 ? -6.703 -1.285 17.330 1.00 95.69 89 VAL A O 1
ATOM 722 N N . LEU A 1 90 ? -6.404 -2.754 15.649 1.00 94.56 90 LEU A N 1
ATOM 723 C CA . LEU A 1 90 ? -7.728 -3.365 15.765 1.00 94.56 90 LEU A CA 1
ATOM 724 C C . LEU A 1 90 ? -7.920 -4.067 17.115 1.00 94.56 90 LEU A C 1
ATOM 726 O O . LEU A 1 90 ? -8.947 -3.871 17.760 1.00 94.56 90 LEU A O 1
ATOM 730 N N . GLU A 1 91 ? -6.935 -4.843 17.563 1.00 93.06 91 GLU A N 1
ATOM 731 C CA . GLU A 1 91 ? -7.000 -5.597 18.820 1.00 93.06 91 GLU A CA 1
ATOM 732 C C . GLU A 1 91 ? -7.043 -4.698 20.059 1.00 93.06 91 GLU A C 1
ATOM 734 O O . GLU A 1 91 ? -7.802 -4.961 20.993 1.00 93.06 91 GLU A O 1
ATOM 739 N N . ARG A 1 92 ? -6.239 -3.628 20.075 1.00 93.38 92 ARG A N 1
ATOM 740 C CA . ARG A 1 92 ? -6.126 -2.707 21.219 1.00 93.38 92 ARG A CA 1
ATOM 741 C C . ARG A 1 92 ? -7.250 -1.677 21.285 1.00 93.38 92 ARG A C 1
ATOM 743 O O . ARG A 1 92 ? -7.384 -0.992 22.298 1.00 93.38 92 ARG A O 1
ATOM 750 N N . THR A 1 93 ? -8.018 -1.506 20.212 1.00 92.56 93 THR A N 1
ATOM 751 C CA . THR A 1 93 ? -9.122 -0.545 20.188 1.00 92.56 93 THR A CA 1
ATOM 752 C C . THR A 1 93 ? -10.378 -1.200 20.744 1.00 92.56 93 THR A C 1
ATOM 754 O O . THR A 1 93 ? -10.989 -2.057 20.109 1.00 92.56 93 THR A O 1
ATOM 757 N N . GLU A 1 94 ? -10.785 -0.777 21.939 1.00 83.19 94 GLU A N 1
ATOM 758 C CA . GLU A 1 94 ? -12.033 -1.231 22.545 1.00 83.19 94 GLU A CA 1
ATOM 759 C C . GLU A 1 94 ? -13.232 -0.744 21.718 1.00 83.19 94 GLU A C 1
ATOM 761 O O . GLU A 1 94 ? -13.414 0.450 21.478 1.00 83.19 94 GLU A O 1
ATOM 766 N N . THR A 1 95 ? -14.048 -1.686 21.248 1.00 81.44 95 THR A N 1
ATOM 767 C CA . THR A 1 95 ? -15.277 -1.411 20.503 1.00 81.44 95 THR A CA 1
ATOM 768 C C . THR A 1 95 ? -16.311 -2.491 20.797 1.00 81.44 95 THR A C 1
ATOM 770 O O . THR A 1 95 ? -15.997 -3.685 20.796 1.00 81.44 95 THR A O 1
ATOM 773 N N . ASP A 1 96 ? -17.560 -2.076 21.004 1.00 72.44 96 ASP A N 1
ATOM 774 C CA . ASP A 1 96 ? -18.706 -2.987 21.136 1.00 72.44 96 ASP A CA 1
ATOM 775 C C . ASP A 1 96 ? -19.088 -3.620 19.785 1.00 72.44 96 ASP A C 1
ATOM 777 O O . ASP A 1 96 ? -19.827 -4.602 19.723 1.00 72.44 96 ASP A O 1
ATOM 781 N N . LYS A 1 97 ? -18.569 -3.064 18.681 1.00 68.69 97 LYS A N 1
ATOM 782 C CA . LYS A 1 97 ? -18.833 -3.478 17.299 1.00 68.69 97 LYS A CA 1
ATOM 783 C C . LYS A 1 97 ? -17.654 -4.262 16.728 1.00 68.69 97 LYS A C 1
ATOM 785 O O . LYS A 1 97 ? -17.096 -3.885 15.699 1.00 68.69 97 LYS A O 1
ATOM 790 N N . LYS A 1 98 ? -17.237 -5.339 17.396 1.00 66.31 98 LYS A N 1
ATOM 791 C CA . LYS A 1 98 ? -16.185 -6.199 16.838 1.00 66.31 98 LYS A CA 1
ATOM 792 C C . LYS A 1 98 ? -16.657 -6.775 15.502 1.00 66.31 98 LYS A C 1
ATOM 794 O O . LYS A 1 98 ? -17.747 -7.342 15.424 1.00 66.31 98 LYS A O 1
ATOM 799 N N . SER A 1 99 ? -15.843 -6.599 14.460 1.00 69.12 99 SER A N 1
ATOM 800 C CA . SER A 1 99 ? -16.072 -7.252 13.170 1.00 69.12 99 SER A CA 1
ATOM 801 C C . SER A 1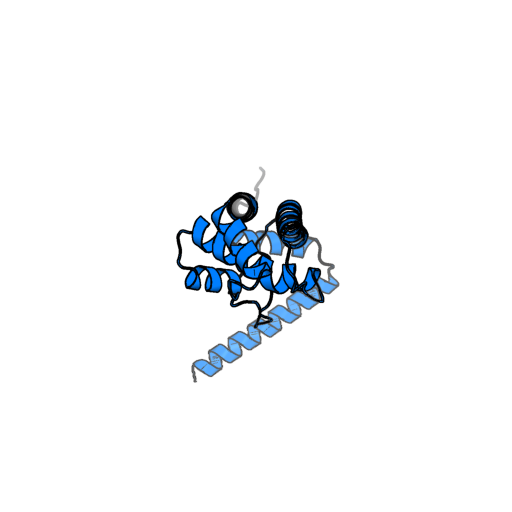 99 ? -16.228 -8.757 13.390 1.00 69.12 99 SER A C 1
ATOM 803 O O . SER A 1 99 ? -15.464 -9.348 14.154 1.00 69.12 99 SER A O 1
ATOM 805 N N . ALA A 1 100 ? -17.196 -9.374 12.709 1.00 76.44 100 ALA A N 1
ATOM 806 C CA . ALA A 1 100 ? -17.355 -10.827 12.715 1.00 76.44 100 ALA A CA 1
ATOM 807 C C . ALA A 1 100 ? -16.119 -11.538 12.132 1.00 76.44 100 ALA A C 1
ATOM 809 O O . ALA A 1 100 ? -15.828 -12.668 12.514 1.00 76.44 100 ALA A O 1
ATOM 810 N N . ASP A 1 101 ? -15.388 -10.850 11.249 1.00 89.19 101 ASP A N 1
ATOM 811 C CA . ASP A 1 101 ? -14.127 -11.300 10.671 1.00 89.19 101 ASP A CA 1
ATOM 812 C C . ASP A 1 101 ? -13.064 -10.189 10.814 1.00 89.19 101 ASP A C 1
ATOM 814 O O . ASP A 1 101 ? -13.076 -9.205 10.061 1.00 89.19 101 ASP A O 1
ATOM 818 N N . PRO A 1 102 ? -12.174 -10.283 11.820 1.00 89.44 102 PRO A N 1
ATOM 819 C CA . PRO A 1 102 ? -11.097 -9.317 12.025 1.00 89.44 102 PRO A CA 1
ATOM 820 C C . PRO A 1 102 ? -10.099 -9.278 10.865 1.00 89.44 102 PRO A C 1
ATOM 822 O O . PRO A 1 102 ? -9.600 -8.205 10.536 1.00 89.44 102 PRO A O 1
ATOM 825 N N . VAL A 1 103 ? -9.835 -10.422 10.224 1.00 90.12 103 VAL A N 1
ATOM 826 C CA . VAL A 1 103 ? -8.865 -10.522 9.125 1.00 90.12 103 VAL A CA 1
ATOM 827 C C . VAL A 1 103 ? -9.408 -9.802 7.899 1.00 90.12 103 VAL A C 1
ATOM 829 O O . VAL A 1 103 ? -8.735 -8.923 7.361 1.00 90.12 103 VAL A O 1
ATOM 832 N N . ALA A 1 104 ? -10.652 -10.099 7.511 1.00 89.62 104 ALA A N 1
ATOM 833 C CA . ALA A 1 104 ? -11.308 -9.393 6.414 1.00 89.62 104 ALA A CA 1
ATOM 834 C C . ALA A 1 104 ? -11.425 -7.892 6.706 1.00 89.62 104 ALA A C 1
ATOM 836 O O . ALA A 1 104 ? -11.207 -7.076 5.822 1.00 89.62 104 ALA A O 1
ATOM 837 N N . PHE A 1 105 ? -11.692 -7.491 7.952 1.00 91.31 105 PHE A N 1
ATOM 838 C CA . PHE A 1 105 ? -11.756 -6.070 8.296 1.00 91.31 105 PHE A CA 1
ATOM 839 C C . PHE A 1 105 ? -10.406 -5.352 8.146 1.00 91.31 105 PHE A C 1
ATOM 841 O O . PHE A 1 105 ? -10.358 -4.233 7.630 1.00 91.31 105 PHE A O 1
ATOM 848 N N . VAL A 1 106 ? -9.300 -5.984 8.555 1.00 93.00 106 VAL A N 1
ATOM 849 C CA . VAL A 1 106 ? -7.958 -5.431 8.319 1.00 93.00 106 VAL A CA 1
ATOM 850 C C . VAL A 1 106 ? -7.691 -5.319 6.820 1.00 93.00 106 VAL A C 1
ATOM 852 O O . VAL A 1 106 ? -7.308 -4.248 6.361 1.00 93.00 106 VAL A O 1
ATOM 855 N N . MET A 1 107 ? -7.922 -6.389 6.059 1.00 90.50 107 MET A N 1
ATOM 856 C CA . MET A 1 107 ? -7.580 -6.439 4.635 1.00 90.50 107 MET A CA 1
ATOM 857 C C . MET A 1 107 ? -8.473 -5.551 3.766 1.00 90.50 107 MET A C 1
ATOM 859 O O . MET A 1 107 ? -7.959 -4.816 2.930 1.00 90.50 107 MET A O 1
ATOM 863 N N . ASP A 1 108 ? -9.787 -5.585 3.975 1.00 89.38 108 ASP A N 1
ATOM 864 C CA . ASP A 1 108 ? -10.765 -4.945 3.090 1.00 89.38 108 ASP A CA 1
ATOM 865 C C . ASP A 1 108 ? -11.071 -3.497 3.494 1.00 89.38 108 ASP A C 1
ATOM 867 O O . ASP A 1 108 ? -11.612 -2.738 2.691 1.00 89.38 108 ASP A O 1
ATOM 871 N N . VAL A 1 109 ? -10.749 -3.096 4.732 1.00 91.88 109 VAL A N 1
ATOM 872 C CA . VAL A 1 109 ? -11.067 -1.754 5.247 1.00 91.88 109 VAL A CA 1
ATOM 873 C C . VAL A 1 109 ? -9.822 -1.015 5.712 1.00 91.88 109 VAL A C 1
ATOM 875 O O . VAL A 1 109 ? -9.492 0.023 5.143 1.00 91.88 109 VAL A O 1
ATOM 878 N N . LEU A 1 110 ? -9.127 -1.509 6.740 1.00 94.25 110 LEU A N 1
ATOM 879 C CA . LEU A 1 110 ? -8.047 -0.736 7.368 1.00 94.25 110 LEU A CA 1
ATOM 880 C C . LEU A 1 110 ? -6.831 -0.579 6.455 1.00 94.25 110 LEU A C 1
ATOM 882 O O . LEU A 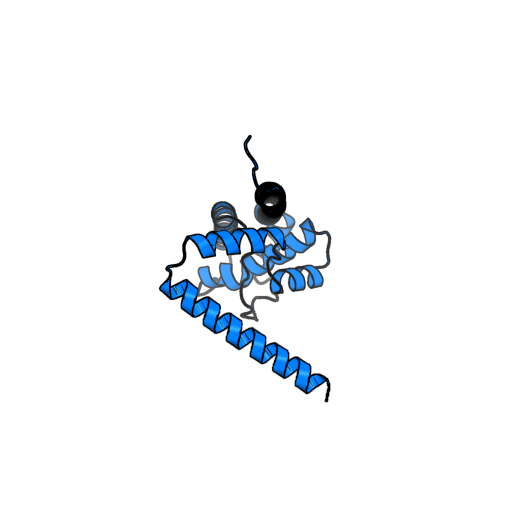1 110 ? -6.262 0.507 6.381 1.00 94.25 110 LEU A O 1
ATOM 886 N N . LEU A 1 111 ? -6.455 -1.640 5.744 1.00 94.06 111 LEU A N 1
ATOM 887 C CA . LEU A 1 111 ? -5.318 -1.638 4.836 1.00 94.06 111 LEU A CA 1
ATOM 888 C C . LEU A 1 111 ? -5.503 -0.643 3.679 1.00 94.06 111 LEU A C 1
ATOM 890 O O . LEU A 1 111 ? -4.683 0.269 3.575 1.00 94.06 111 LEU A O 1
ATOM 894 N N . PRO A 1 112 ? -6.564 -0.716 2.848 1.00 93.19 112 PRO A N 1
ATOM 895 C CA . PRO A 1 112 ? -6.752 0.249 1.767 1.00 93.19 112 PRO A CA 1
ATOM 896 C C . PRO A 1 112 ? -6.958 1.680 2.285 1.00 93.19 112 PRO A C 1
ATOM 898 O O . PRO A 1 112 ? -6.491 2.632 1.655 1.00 93.19 112 PRO A O 1
ATOM 901 N N . GLU A 1 113 ? -7.596 1.862 3.447 1.00 94.31 113 GLU A N 1
ATOM 902 C CA . GLU A 1 113 ? -7.720 3.177 4.084 1.00 94.31 113 GLU A CA 1
ATOM 903 C C . GLU A 1 113 ? -6.348 3.776 4.419 1.00 94.31 113 GLU A C 1
ATOM 905 O O . GLU A 1 113 ? -6.060 4.915 4.032 1.00 94.31 113 GLU A O 1
ATOM 910 N N . ALA A 1 114 ? -5.508 3.007 5.116 1.00 95.62 114 ALA A N 1
ATOM 911 C CA . ALA A 1 114 ? -4.188 3.436 5.551 1.00 95.62 114 ALA A CA 1
ATOM 912 C C . ALA A 1 114 ? -3.263 3.684 4.356 1.00 95.62 114 ALA A C 1
ATOM 914 O O . ALA A 1 114 ? -2.588 4.712 4.299 1.00 95.62 114 ALA A O 1
ATOM 915 N N . THR A 1 115 ? -3.272 2.794 3.359 1.00 94.25 115 THR A N 1
ATOM 916 C CA . THR A 1 115 ? -2.441 2.945 2.162 1.00 94.25 115 THR A CA 1
ATOM 917 C C . THR A 1 115 ? -2.810 4.198 1.368 1.00 94.25 115 THR A C 1
ATOM 919 O O . THR A 1 115 ? -1.916 4.941 0.970 1.00 94.25 115 THR A O 1
ATOM 922 N N . VAL A 1 116 ? -4.100 4.498 1.172 1.00 94.56 116 VAL A N 1
ATOM 923 C CA . VAL A 1 116 ? -4.511 5.712 0.440 1.00 94.56 116 VAL A CA 1
ATOM 924 C C . VAL A 1 116 ? -4.142 6.991 1.185 1.00 94.56 116 VAL A C 1
ATOM 926 O O . VAL A 1 116 ? -3.658 7.938 0.566 1.00 94.56 116 VAL A O 1
ATOM 929 N N . HIS A 1 117 ? -4.315 7.030 2.505 1.00 95.00 117 HIS A N 1
ATOM 930 C CA . HIS A 1 117 ? -3.891 8.188 3.292 1.00 95.00 117 HIS A CA 1
ATOM 931 C C . HIS A 1 117 ? -2.368 8.368 3.257 1.00 95.00 117 HIS A C 1
ATOM 933 O O . HIS A 1 117 ? -1.888 9.487 3.071 1.00 95.00 117 HIS A O 1
ATOM 939 N N . ALA A 1 118 ? -1.609 7.274 3.353 1.00 95.31 118 ALA A N 1
ATOM 940 C CA . ALA A 1 118 ? -0.156 7.309 3.255 1.00 95.31 118 ALA A CA 1
ATOM 941 C C . ALA A 1 118 ? 0.322 7.783 1.876 1.00 95.31 118 ALA A C 1
ATOM 943 O O . ALA A 1 118 ? 1.207 8.630 1.806 1.00 95.31 118 ALA A O 1
ATOM 944 N N . LEU A 1 119 ? -0.302 7.325 0.785 1.00 94.62 119 LEU A N 1
ATOM 945 C CA . LEU A 1 119 ? -0.031 7.827 -0.567 1.00 94.62 119 LEU A CA 1
ATOM 946 C C . LEU A 1 119 ? -0.302 9.331 -0.679 1.00 94.62 119 LEU A C 1
ATOM 948 O O . LEU A 1 119 ? 0.511 10.061 -1.244 1.00 94.62 119 LEU A O 1
ATOM 952 N N . GLY A 1 120 ? -1.421 9.800 -0.118 1.00 94.94 120 GLY A N 1
ATOM 953 C CA . GLY A 1 120 ? -1.753 11.224 -0.064 1.00 94.94 120 GLY A CA 1
ATOM 954 C C . GLY A 1 120 ? -0.666 12.045 0.630 1.00 94.94 120 GLY A C 1
ATOM 955 O O . GLY A 1 120 ? -0.243 13.074 0.103 1.00 94.94 120 GLY A O 1
ATOM 956 N N . ALA A 1 121 ? -0.163 11.552 1.764 1.00 94.44 121 ALA A N 1
ATOM 957 C CA . ALA A 1 121 ? 0.905 12.194 2.524 1.00 94.44 121 ALA A CA 1
ATOM 958 C C . ALA A 1 121 ? 2.258 12.161 1.791 1.00 94.44 121 ALA A C 1
ATOM 960 O O . ALA A 1 121 ? 2.862 13.210 1.572 1.00 94.44 121 ALA A O 1
ATOM 961 N N . VAL A 1 122 ? 2.716 10.979 1.363 1.00 93.44 122 VAL A N 1
ATOM 962 C CA . VAL A 1 122 ? 4.027 10.782 0.717 1.00 93.44 122 VAL A CA 1
ATOM 963 C C . VAL A 1 122 ? 4.126 11.547 -0.601 1.00 93.44 122 VAL A C 1
ATOM 965 O O . VAL A 1 122 ? 5.141 12.189 -0.865 1.00 93.44 122 VAL A O 1
ATOM 968 N N . HIS A 1 123 ? 3.071 11.530 -1.419 1.00 92.31 123 HIS A N 1
ATOM 969 C CA . HIS A 1 123 ? 3.066 12.218 -2.712 1.00 92.31 123 HIS A CA 1
ATOM 970 C C . HIS A 1 123 ? 2.532 13.654 -2.644 1.00 92.31 123 HIS A C 1
ATOM 972 O O . HIS A 1 123 ? 2.546 14.346 -3.660 1.00 92.31 123 HIS A O 1
ATOM 978 N N . SER A 1 124 ? 2.078 14.120 -1.473 1.00 95.56 124 SER A N 1
ATOM 979 C CA . SER A 1 124 ? 1.451 15.440 -1.300 1.00 95.56 124 SER A CA 1
ATOM 980 C C . SER A 1 124 ? 0.293 15.680 -2.285 1.00 95.56 124 SER A C 1
ATOM 982 O O . SER A 1 124 ? 0.193 16.726 -2.931 1.00 95.56 124 SER A O 1
ATOM 984 N N . ILE A 1 125 ? -0.586 14.684 -2.419 1.00 95.94 125 ILE A N 1
ATOM 985 C CA . ILE A 1 125 ? -1.748 14.689 -3.322 1.00 95.94 125 ILE A CA 1
ATOM 986 C C . ILE A 1 125 ? -3.060 14.570 -2.538 1.00 95.94 125 ILE A C 1
ATOM 988 O O . ILE A 1 125 ? -3.081 14.158 -1.381 1.00 95.94 125 ILE A O 1
ATOM 992 N N . SER A 1 126 ? -4.183 14.922 -3.172 1.00 96.88 126 SER A N 1
ATOM 993 C CA . SER A 1 126 ? -5.508 14.732 -2.569 1.00 96.88 126 SER A CA 1
ATOM 994 C C . SER A 1 126 ? -5.846 13.247 -2.397 1.00 96.88 126 SER A C 1
ATOM 996 O O . SER A 1 126 ? -5.361 12.405 -3.154 1.00 96.88 126 SER A O 1
ATOM 998 N N . LEU A 1 127 ? -6.742 12.932 -1.453 1.00 94.31 127 LEU A N 1
ATOM 999 C CA . LEU A 1 127 ? -7.203 11.556 -1.221 1.00 94.31 127 LEU A CA 1
ATOM 1000 C C . LEU A 1 127 ? -7.843 10.925 -2.464 1.00 94.31 127 LEU A C 1
ATOM 1002 O O . LEU A 1 127 ? -7.635 9.742 -2.708 1.00 94.31 127 LEU A O 1
ATOM 1006 N N . ASP A 1 128 ? -8.549 11.704 -3.289 1.00 94.25 128 ASP A N 1
ATOM 1007 C CA . ASP A 1 128 ? -9.111 11.199 -4.549 1.00 94.25 128 ASP A CA 1
ATOM 1008 C C . ASP A 1 128 ? -8.011 10.752 -5.520 1.00 94.25 128 ASP A C 1
ATOM 1010 O O . ASP A 1 128 ? -8.068 9.650 -6.062 1.00 94.25 128 ASP A O 1
ATOM 1014 N N . LYS A 1 129 ? -6.951 11.557 -5.675 1.00 95.38 129 LYS A N 1
ATOM 1015 C CA . LYS A 1 129 ? -5.800 11.203 -6.521 1.00 95.38 129 LYS A CA 1
ATOM 1016 C C . LYS A 1 129 ? -5.013 10.028 -5.949 1.00 95.38 129 LYS A C 1
ATOM 1018 O O . LYS A 1 129 ? -4.575 9.162 -6.699 1.00 95.38 129 LYS A O 1
ATOM 1023 N N . ALA A 1 130 ? -4.845 9.979 -4.629 1.00 94.38 130 ALA A N 1
ATOM 1024 C CA . ALA A 1 130 ? -4.205 8.855 -3.956 1.00 94.38 130 ALA A CA 1
ATOM 1025 C C . ALA A 1 130 ? -5.009 7.562 -4.137 1.00 94.38 130 ALA A C 1
ATOM 1027 O O . ALA A 1 130 ? -4.432 6.508 -4.388 1.00 94.38 130 ALA A O 1
ATOM 1028 N N . LYS A 1 131 ? -6.342 7.644 -4.092 1.00 92.31 131 LYS A N 1
ATOM 1029 C CA . LYS A 1 131 ? -7.225 6.516 -4.379 1.00 92.31 131 LYS A CA 1
ATOM 1030 C C . LYS A 1 131 ? -7.113 6.066 -5.832 1.00 92.31 131 LYS A C 1
ATOM 1032 O O . LYS A 1 131 ? -7.017 4.870 -6.077 1.00 92.31 131 LYS A O 1
ATOM 1037 N N . GLU A 1 132 ? -7.094 6.983 -6.795 1.00 91.94 132 GLU A N 1
ATOM 1038 C CA . GLU A 1 132 ? -6.860 6.636 -8.204 1.00 91.94 132 GLU A CA 1
ATOM 1039 C C . GLU A 1 132 ? -5.509 5.940 -8.404 1.00 91.94 132 GLU A C 1
ATOM 1041 O O . GLU A 1 132 ? -5.433 4.943 -9.120 1.00 91.94 132 GLU A O 1
ATOM 1046 N N . MET A 1 133 ? -4.455 6.437 -7.751 1.00 91.00 133 MET A N 1
ATOM 1047 C CA . MET A 1 133 ? -3.124 5.827 -7.776 1.00 91.00 133 MET A CA 1
ATOM 1048 C C . MET A 1 133 ? -3.138 4.424 -7.161 1.00 91.00 133 MET A C 1
ATOM 1050 O O . MET A 1 133 ? -2.633 3.486 -7.771 1.00 91.00 133 MET A O 1
ATOM 1054 N N . TYR A 1 134 ? -3.790 4.260 -6.010 1.00 90.94 134 TYR A N 1
ATOM 1055 C CA . TYR A 1 134 ? -3.982 2.960 -5.374 1.00 90.94 134 TYR A CA 1
ATOM 1056 C C . TYR A 1 134 ? -4.698 1.973 -6.297 1.00 90.94 134 TYR A C 1
ATOM 1058 O O . TYR A 1 134 ? -4.209 0.869 -6.507 1.00 90.94 134 TYR A O 1
ATOM 1066 N N . MET A 1 135 ? -5.808 2.394 -6.913 1.00 88.81 135 MET A N 1
ATOM 1067 C CA . MET A 1 135 ? -6.601 1.565 -7.829 1.00 88.81 135 MET A CA 1
ATOM 1068 C C . MET A 1 135 ? -5.856 1.201 -9.117 1.00 88.81 135 MET A C 1
ATOM 1070 O O . MET A 1 135 ? -6.137 0.166 -9.720 1.00 88.81 135 MET A O 1
ATOM 1074 N N . ARG A 1 136 ? -4.929 2.053 -9.560 1.00 87.31 136 ARG A N 1
ATOM 1075 C CA . ARG A 1 136 ? -4.066 1.783 -10.713 1.00 87.31 136 ARG A CA 1
ATOM 1076 C C . ARG A 1 136 ? -2.991 0.744 -10.394 1.00 87.31 136 ARG A C 1
ATOM 1078 O O . ARG A 1 136 ? -2.627 -0.035 -11.272 1.00 87.31 136 ARG A O 1
ATOM 1085 N N . GLY A 1 137 ? -2.533 0.720 -9.145 1.00 86.12 137 GLY A N 1
ATOM 1086 C CA . GLY A 1 137 ? -1.471 -0.150 -8.663 1.00 86.12 137 GLY A CA 1
ATOM 1087 C C . GLY A 1 137 ? -0.070 0.325 -9.029 1.00 86.12 137 GLY A C 1
ATOM 1088 O O . GLY A 1 137 ? 0.122 1.422 -9.555 1.00 86.12 137 GLY A O 1
ATOM 1089 N N . THR A 1 138 ? 0.921 -0.507 -8.707 1.00 84.38 138 THR A N 1
ATOM 1090 C CA . THR A 1 138 ? 2.333 -0.187 -8.916 1.00 84.38 138 THR A CA 1
ATOM 1091 C C . THR A 1 138 ? 2.658 -0.090 -10.405 1.00 84.38 138 THR A C 1
ATOM 1093 O O . THR A 1 138 ? 2.476 -1.043 -11.164 1.00 84.38 138 THR A O 1
ATOM 1096 N N . GLU A 1 139 ? 3.192 1.055 -10.817 1.00 83.19 139 GLU A N 1
ATOM 1097 C CA . GLU A 1 139 ? 3.762 1.241 -12.148 1.00 83.19 139 GLU A CA 1
ATOM 1098 C C . GLU A 1 139 ? 5.230 0.775 -12.140 1.00 83.19 139 GLU A C 1
ATOM 1100 O O . GLU A 1 139 ? 5.983 1.058 -11.205 1.00 83.19 139 GLU A O 1
ATOM 1105 N N . PHE A 1 140 ? 5.629 0.024 -13.167 1.00 84.38 140 PHE A N 1
ATOM 1106 C CA . PHE A 1 140 ? 6.999 -0.467 -13.347 1.00 84.38 140 PHE A CA 1
ATOM 1107 C C . PHE A 1 140 ? 7.681 0.320 -14.463 1.00 84.38 140 PHE A C 1
ATOM 1109 O O . PHE A 1 140 ? 7.060 0.604 -15.493 1.00 84.38 140 PHE A O 1
ATOM 1116 N N . ASP A 1 141 ? 8.965 0.632 -14.295 1.00 87.69 141 ASP A N 1
ATOM 1117 C CA . ASP A 1 141 ? 9.747 1.223 -15.373 1.00 87.69 141 ASP A CA 1
ATOM 1118 C C . ASP A 1 141 ? 9.921 0.219 -16.524 1.00 87.69 141 ASP A C 1
ATOM 1120 O O . ASP A 1 141 ? 10.066 -0.991 -16.331 1.00 87.69 141 ASP A O 1
ATOM 1124 N N . SER A 1 142 ? 9.950 0.724 -17.758 1.00 85.50 142 SER A N 1
ATOM 1125 C CA . SER A 1 142 ? 10.150 -0.103 -18.957 1.00 85.50 142 SER A CA 1
ATOM 1126 C C . SER A 1 142 ? 11.411 -0.978 -18.895 1.00 85.50 142 SER A C 1
ATOM 1128 O O . SER A 1 142 ? 11.424 -2.089 -19.434 1.00 85.50 142 SER A O 1
ATOM 1130 N N . SER A 1 143 ? 12.462 -0.509 -18.215 1.00 83.19 143 SER A N 1
ATOM 1131 C CA . SER A 1 143 ? 13.689 -1.274 -18.003 1.00 83.19 143 SER A CA 1
ATOM 1132 C C . SER A 1 143 ? 13.501 -2.431 -17.022 1.00 83.19 143 SER A C 1
ATOM 1134 O O . SER A 1 143 ? 14.033 -3.508 -17.286 1.00 83.19 143 SER A O 1
ATOM 1136 N N . GLU A 1 144 ? 12.691 -2.268 -15.969 1.00 86.25 144 GLU A N 1
ATOM 1137 C CA . GLU A 1 144 ? 12.331 -3.351 -15.039 1.00 86.25 144 GLU A CA 1
ATOM 1138 C C . GLU A 1 144 ? 11.547 -4.443 -15.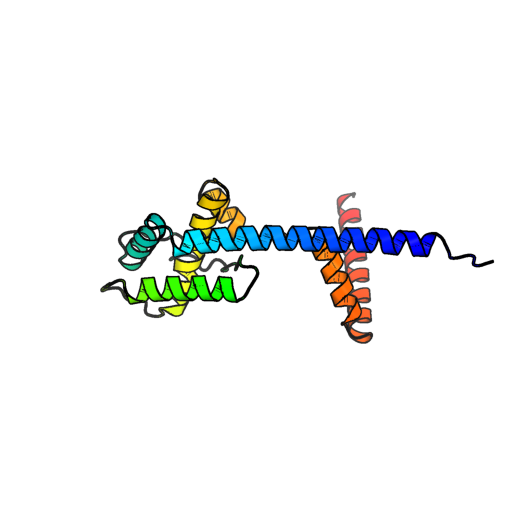765 1.00 86.25 144 GLU A C 1
ATOM 1140 O O . GLU A 1 144 ? 11.884 -5.622 -15.678 1.00 86.25 144 GLU A O 1
ATOM 1145 N N . ILE A 1 145 ? 10.550 -4.046 -16.562 1.00 86.75 145 ILE A N 1
ATOM 1146 C CA . ILE A 1 145 ? 9.746 -4.978 -17.365 1.00 86.75 145 ILE A CA 1
ATOM 1147 C C . ILE A 1 145 ? 10.640 -5.754 -18.341 1.00 86.75 145 ILE A C 1
ATOM 1149 O O . ILE A 1 145 ? 10.501 -6.970 -18.485 1.00 86.75 145 ILE A O 1
ATOM 1153 N N . THR A 1 146 ? 11.576 -5.064 -18.997 1.00 83.56 146 THR A N 1
ATOM 1154 C CA . THR A 1 146 ? 12.518 -5.684 -19.940 1.00 83.56 146 THR A CA 1
ATOM 1155 C C . THR A 1 146 ? 13.420 -6.692 -19.232 1.00 83.56 146 THR A C 1
ATOM 1157 O O . THR A 1 146 ? 13.512 -7.841 -19.666 1.00 83.56 146 THR A O 1
ATOM 1160 N N . GLN A 1 147 ? 14.034 -6.296 -18.112 1.00 84.69 147 GLN A N 1
ATOM 1161 C CA . GLN A 1 147 ? 14.917 -7.164 -17.335 1.00 84.69 147 GLN A CA 1
ATOM 1162 C C . GLN A 1 147 ? 14.180 -8.413 -16.828 1.00 84.69 147 GLN A C 1
ATOM 1164 O O . GLN A 1 147 ? 14.679 -9.530 -16.982 1.00 84.69 147 GLN A O 1
ATOM 1169 N N . LEU A 1 148 ? 12.984 -8.243 -16.257 1.00 82.88 148 LEU A N 1
ATOM 1170 C CA . LEU A 1 148 ? 12.152 -9.353 -15.787 1.00 82.88 148 LEU A CA 1
ATOM 1171 C C . LEU A 1 148 ? 11.755 -10.283 -16.939 1.00 82.88 148 LEU A C 1
ATOM 1173 O O . LEU A 1 148 ? 11.790 -11.505 -16.791 1.00 82.88 148 LEU A O 1
ATOM 1177 N N . GLY A 1 149 ? 11.420 -9.722 -18.103 1.00 84.19 149 GLY A N 1
ATOM 1178 C CA . GLY A 1 149 ? 11.094 -10.489 -19.302 1.00 84.19 149 GLY A CA 1
ATOM 1179 C C . GLY A 1 149 ? 12.246 -11.385 -19.760 1.00 84.19 149 GLY A C 1
ATOM 1180 O O . GLY A 1 149 ? 12.036 -12.561 -20.060 1.00 84.19 149 GLY A O 1
ATOM 1181 N N . GLU A 1 150 ? 13.474 -10.870 -19.768 1.00 82.44 150 GLU A N 1
ATOM 1182 C CA . GLU A 1 150 ? 14.668 -11.646 -20.120 1.00 82.44 150 GLU A CA 1
ATOM 1183 C C . GLU A 1 150 ? 14.985 -12.734 -19.083 1.00 82.44 150 GLU A C 1
ATOM 1185 O O . GLU A 1 150 ? 15.266 -13.883 -19.446 1.00 82.44 150 GLU A O 1
ATOM 1190 N N . GLN A 1 151 ? 14.879 -12.410 -17.790 1.00 81.25 151 GLN A N 1
ATOM 1191 C CA . GLN A 1 151 ? 15.031 -13.389 -16.711 1.00 81.25 151 GLN A CA 1
ATOM 1192 C C . GLN A 1 151 ? 14.012 -14.521 -16.848 1.00 81.25 151 GLN A C 1
ATOM 1194 O O . GLN A 1 151 ? 14.396 -15.694 -16.828 1.00 81.25 151 GLN A O 1
ATOM 1199 N N . LEU A 1 152 ? 12.741 -14.195 -17.084 1.00 82.00 152 LEU A N 1
ATOM 1200 C CA . LEU A 1 152 ? 11.699 -15.185 -17.325 1.00 82.00 152 LEU A CA 1
ATOM 1201 C C . LEU A 1 152 ? 12.028 -16.053 -18.546 1.00 82.00 152 LEU A C 1
ATOM 1203 O O . LEU A 1 152 ? 11.973 -17.278 -18.458 1.00 82.00 152 LEU A O 1
ATOM 1207 N N . GLN A 1 153 ? 12.439 -15.450 -19.667 1.00 78.06 153 GLN A N 1
ATOM 1208 C CA . GLN A 1 153 ? 12.803 -16.188 -20.882 1.00 78.06 153 GLN A CA 1
ATOM 1209 C C . GLN A 1 153 ? 13.930 -17.209 -20.671 1.00 78.06 153 GLN A C 1
ATOM 1211 O O . GLN A 1 153 ? 13.938 -18.241 -21.346 1.00 78.06 153 GLN A O 1
ATOM 1216 N N . SER A 1 154 ? 14.871 -16.936 -19.763 1.00 76.38 154 SER A N 1
ATOM 1217 C CA . SER A 1 154 ? 15.948 -17.878 -19.426 1.00 76.38 154 SER A CA 1
ATOM 1218 C C . SER A 1 154 ? 15.495 -19.059 -18.558 1.00 76.38 154 SER A C 1
ATOM 1220 O O . SER A 1 154 ? 16.113 -20.119 -18.622 1.00 76.38 154 SER A O 1
ATOM 1222 N N . HIS A 1 155 ? 14.405 -18.908 -17.797 1.00 75.56 155 HIS A N 1
ATOM 1223 C CA . HIS A 1 155 ? 13.917 -19.922 -16.853 1.00 75.56 155 HIS A CA 1
ATOM 1224 C C . HIS A 1 155 ? 12.715 -20.723 -17.375 1.00 75.56 155 HIS A C 1
ATOM 1226 O O . HIS A 1 155 ? 12.417 -21.800 -16.853 1.00 75.56 155 HIS A O 1
ATOM 1232 N N . ILE A 1 156 ? 12.015 -20.248 -18.409 1.00 82.19 156 ILE A N 1
ATOM 1233 C CA . ILE A 1 156 ? 10.905 -21.003 -18.999 1.00 82.19 156 ILE A CA 1
ATOM 1234 C C . ILE A 1 156 ? 11.407 -22.185 -19.835 1.00 82.19 156 ILE A C 1
ATOM 1236 O O . ILE A 1 156 ? 12.338 -22.078 -20.634 1.00 82.19 156 ILE A O 1
ATOM 1240 N N . SER A 1 157 ? 10.735 -23.332 -19.697 1.00 81.94 157 SER A N 1
ATOM 1241 C CA . SER A 1 157 ? 11.014 -24.502 -20.538 1.00 81.94 157 SER A CA 1
ATOM 1242 C C . SER A 1 157 ? 10.847 -24.177 -22.028 1.00 81.94 157 SER A C 1
ATOM 1244 O O . SER A 1 157 ? 9.993 -23.372 -22.406 1.00 81.94 157 SER A O 1
ATOM 1246 N N . SER A 1 158 ? 11.588 -24.871 -22.897 1.00 79.94 158 SER A N 1
ATOM 1247 C CA . SER A 1 158 ? 11.473 -24.719 -24.357 1.00 79.94 158 SER A CA 1
ATOM 1248 C C . SER A 1 158 ? 10.032 -24.885 -24.860 1.00 79.94 158 SER A C 1
ATOM 1250 O O . SER A 1 158 ? 9.579 -24.135 -25.722 1.00 79.94 158 SER A O 1
ATOM 1252 N N . LYS A 1 159 ? 9.273 -25.812 -24.260 1.00 81.69 159 LYS A N 1
ATOM 1253 C CA . LYS A 1 159 ? 7.854 -26.048 -24.559 1.00 81.69 159 LYS A CA 1
ATOM 1254 C C . LYS A 1 159 ? 6.958 -24.877 -24.140 1.00 81.69 159 LYS A C 1
ATOM 1256 O O . LYS A 1 159 ? 6.022 -24.542 -24.862 1.00 81.69 159 LYS A O 1
ATOM 1261 N N . ALA A 1 160 ? 7.217 -24.266 -22.983 1.00 79.19 160 ALA A N 1
ATOM 1262 C CA . ALA A 1 160 ? 6.488 -23.080 -22.531 1.00 79.19 160 ALA A CA 1
ATOM 1263 C C . ALA A 1 160 ? 6.813 -21.862 -23.406 1.00 79.19 160 ALA A C 1
ATOM 1265 O O . ALA A 1 160 ? 5.900 -21.152 -23.820 1.00 79.19 160 ALA A O 1
ATOM 1266 N N . ARG A 1 161 ? 8.089 -21.686 -23.770 1.00 79.50 161 ARG A N 1
ATOM 1267 C CA . ARG A 1 161 ? 8.549 -20.633 -24.682 1.00 79.50 161 ARG A CA 1
ATOM 1268 C C . ARG A 1 161 ? 7.877 -20.723 -26.048 1.00 79.50 161 ARG A C 1
ATOM 1270 O O . ARG A 1 161 ? 7.279 -19.755 -26.492 1.00 79.50 161 ARG A O 1
ATOM 1277 N N . GLN A 1 162 ? 7.856 -21.911 -26.652 1.00 85.12 162 GLN A N 1
ATOM 1278 C CA . GLN A 1 162 ? 7.196 -22.132 -27.942 1.00 85.12 162 GLN A CA 1
ATOM 1279 C C . GLN A 1 162 ? 5.694 -21.797 -27.903 1.00 85.12 162 GLN A C 1
ATOM 1281 O O . GLN A 1 162 ? 5.161 -21.208 -28.844 1.00 85.12 162 GLN A O 1
ATOM 1286 N N . LYS A 1 163 ? 5.000 -22.156 -26.813 1.00 86.25 163 LYS A N 1
ATOM 1287 C CA . LYS A 1 163 ? 3.587 -21.794 -26.622 1.00 86.25 163 LYS A CA 1
ATOM 1288 C C . LYS A 1 163 ? 3.398 -20.284 -26.493 1.00 86.25 163 LYS A C 1
ATOM 1290 O O . LYS A 1 163 ? 2.469 -19.751 -27.094 1.00 86.25 163 LYS A O 1
ATOM 1295 N N . LEU A 1 164 ? 4.263 -19.614 -25.732 1.00 82.06 164 LEU A N 1
ATOM 1296 C CA . LEU A 1 164 ? 4.222 -18.166 -25.559 1.00 82.06 164 LEU A CA 1
ATOM 1297 C C . LEU A 1 164 ? 4.473 -17.441 -26.887 1.00 82.06 164 LEU A C 1
ATOM 1299 O O . LEU A 1 164 ? 3.685 -16.578 -27.254 1.00 82.06 164 LEU A O 1
ATOM 1303 N N . ASP A 1 165 ? 5.487 -17.847 -27.651 1.00 86.56 165 ASP A N 1
ATOM 1304 C CA . ASP A 1 165 ? 5.796 -17.264 -28.963 1.00 86.56 165 ASP A CA 1
ATOM 1305 C C . ASP A 1 165 ? 4.630 -17.443 -29.949 1.00 86.56 165 ASP A C 1
ATOM 1307 O O . ASP A 1 165 ? 4.245 -16.506 -30.653 1.00 86.56 165 ASP A O 1
ATOM 1311 N N . SER A 1 166 ? 4.005 -18.629 -29.962 1.00 88.06 166 SER A N 1
ATOM 1312 C CA . SER A 1 166 ? 2.803 -18.876 -30.766 1.00 88.06 166 SER A CA 1
ATOM 1313 C C . SER A 1 166 ? 1.633 -17.986 -30.340 1.00 88.06 166 SER A C 1
ATOM 1315 O O . SER A 1 166 ? 0.905 -17.494 -31.202 1.00 88.06 166 SER A O 1
ATOM 1317 N N . PHE A 1 167 ? 1.436 -17.783 -29.035 1.00 88.62 167 PHE A N 1
ATOM 1318 C CA . PHE A 1 167 ? 0.384 -16.914 -28.512 1.00 88.62 167 PHE A CA 1
ATOM 1319 C C . PHE A 1 167 ? 0.629 -15.449 -28.891 1.00 88.62 167 PHE A C 1
ATOM 1321 O O . PHE A 1 167 ? -0.262 -14.809 -29.446 1.00 88.62 167 PHE A O 1
ATOM 1328 N N . LEU A 1 168 ? 1.844 -14.938 -28.673 1.00 84.25 168 LEU A N 1
ATOM 1329 C CA . LEU A 1 168 ? 2.225 -13.563 -29.008 1.00 84.25 168 LEU A CA 1
ATOM 1330 C C . LEU A 1 168 ? 2.121 -13.290 -30.512 1.00 84.25 168 LEU A C 1
ATOM 1332 O O . LEU A 1 168 ? 1.640 -12.230 -30.909 1.00 84.25 168 LEU A O 1
ATOM 1336 N N . SER A 1 169 ? 2.509 -14.250 -31.358 1.00 88.12 169 SER A N 1
ATOM 1337 C CA . SER A 1 169 ? 2.335 -14.142 -32.812 1.00 88.12 169 SER A CA 1
ATOM 1338 C C . SER A 1 169 ? 0.861 -14.003 -33.201 1.00 88.12 169 SER A C 1
ATOM 1340 O O . SER A 1 169 ? 0.516 -13.143 -34.013 1.00 88.12 169 SER A O 1
ATOM 1342 N N . ASN A 1 170 ? -0.016 -14.811 -32.603 1.00 88.12 170 ASN A N 1
ATOM 1343 C CA . ASN A 1 170 ? -1.454 -14.737 -32.854 1.00 88.12 170 ASN A CA 1
ATOM 1344 C C . ASN A 1 170 ? -2.055 -13.423 -32.339 1.00 88.12 170 ASN A C 1
ATOM 1346 O O . ASN A 1 170 ? -2.848 -12.804 -33.044 1.00 88.12 170 ASN A O 1
ATOM 1350 N N . TYR A 1 171 ? -1.641 -12.971 -31.153 1.00 82.25 171 TYR A N 1
ATOM 1351 C CA . TYR A 1 171 ? -2.078 -11.701 -30.578 1.00 82.25 171 TYR A CA 1
ATOM 1352 C C . TYR A 1 171 ? -1.669 -10.508 -31.449 1.00 82.25 171 TYR A C 1
ATOM 1354 O O . TYR A 1 171 ? -2.497 -9.655 -31.751 1.00 82.25 171 TYR A O 1
ATOM 1362 N N . LYS A 1 172 ? -0.419 -10.476 -31.929 1.00 88.69 172 LYS A N 1
ATOM 1363 C CA . LYS A 1 172 ? 0.065 -9.415 -32.822 1.00 88.69 172 LYS A CA 1
ATOM 1364 C C . LYS A 1 172 ? -0.749 -9.344 -34.114 1.00 88.69 172 LYS A C 1
ATOM 1366 O O . LYS A 1 172 ? -1.171 -8.260 -34.499 1.00 88.69 172 LYS A O 1
ATOM 1371 N N . LYS A 1 173 ? -1.032 -10.494 -34.736 1.00 90.12 173 LYS A N 1
ATOM 1372 C CA . LYS A 1 173 ? -1.903 -10.562 -35.921 1.00 90.12 173 LYS A CA 1
ATOM 1373 C C . LYS A 1 173 ? -3.306 -10.033 -35.626 1.00 90.12 173 LYS A C 1
ATOM 1375 O O . LYS A 1 173 ? -3.855 -9.305 -36.439 1.00 90.12 173 LYS A O 1
ATOM 1380 N N . ALA A 1 174 ? -3.879 -10.379 -34.472 1.00 83.69 174 ALA A N 1
ATOM 1381 C CA . ALA A 1 174 ? -5.196 -9.887 -34.072 1.00 83.69 174 ALA A CA 1
ATOM 1382 C C . ALA A 1 174 ? -5.209 -8.360 -33.885 1.00 83.69 174 ALA A C 1
ATOM 1384 O O . ALA A 1 174 ? -6.140 -7.705 -34.345 1.00 83.69 174 ALA A O 1
ATOM 1385 N N . LEU A 1 175 ? -4.159 -7.794 -33.283 1.00 81.81 175 LEU A N 1
ATOM 1386 C CA . LEU A 1 175 ? -4.018 -6.348 -33.106 1.00 81.81 175 LEU A CA 1
ATOM 1387 C C . LEU A 1 175 ? -3.869 -5.620 -34.452 1.00 81.81 175 LEU A C 1
ATOM 1389 O O . LEU A 1 175 ? -4.528 -4.614 -34.689 1.00 81.81 175 LEU A O 1
ATOM 1393 N N . GLU A 1 176 ? -3.048 -6.163 -35.356 1.00 86.06 176 GLU A N 1
ATOM 1394 C CA . GLU A 1 176 ? -2.895 -5.654 -36.726 1.00 86.06 176 GLU A CA 1
ATOM 1395 C C . GLU A 1 176 ? -4.223 -5.724 -37.498 1.00 86.06 176 GLU A C 1
ATOM 1397 O O . GLU A 1 176 ? -4.559 -4.798 -38.238 1.00 86.06 176 GLU A O 1
ATOM 1402 N N . CYS A 1 177 ? -5.017 -6.782 -37.293 1.00 80.75 177 CYS A N 1
ATOM 1403 C CA . CYS A 1 177 ? -6.367 -6.886 -37.843 1.00 80.75 177 CYS A CA 1
ATOM 1404 C C . CYS A 1 177 ? -7.321 -5.833 -37.257 1.00 80.75 177 CYS A C 1
ATOM 1406 O O . CYS A 1 177 ? -8.062 -5.216 -38.018 1.00 80.75 177 CYS A O 1
ATOM 1408 N N . GLU A 1 178 ? -7.315 -5.592 -35.944 1.00 79.94 178 GLU A N 1
ATOM 1409 C CA . GLU A 1 178 ? -8.134 -4.533 -35.333 1.00 79.94 178 GLU A CA 1
ATOM 1410 C C . GLU A 1 178 ? -7.736 -3.136 -35.821 1.00 79.94 178 GLU A C 1
ATOM 1412 O O . GLU A 1 178 ? -8.604 -2.324 -36.143 1.00 79.94 178 GLU A O 1
ATOM 1417 N N . GLU A 1 179 ? -6.437 -2.842 -35.911 1.00 82.56 179 GLU A N 1
ATOM 1418 C CA . GLU A 1 179 ? -5.951 -1.569 -36.448 1.00 82.56 179 GLU A CA 1
ATOM 1419 C C . GLU A 1 179 ? -6.326 -1.386 -37.918 1.00 82.56 179 GLU A C 1
ATOM 1421 O O . GLU A 1 179 ? -6.687 -0.281 -38.323 1.00 82.56 179 GLU A O 1
ATOM 1426 N N . PHE A 1 180 ? -6.270 -2.458 -38.712 1.00 74.81 180 PHE A N 1
ATOM 1427 C CA . PHE A 1 180 ? -6.739 -2.448 -40.092 1.00 74.81 180 PHE A CA 1
ATOM 1428 C C . PHE A 1 180 ? -8.239 -2.139 -40.172 1.00 74.81 180 PHE A C 1
ATOM 1430 O O . PHE A 1 180 ? -8.638 -1.269 -40.942 1.00 74.81 180 PHE A O 1
ATOM 1437 N N . LEU A 1 181 ? -9.064 -2.782 -39.339 1.00 71.62 181 LEU A N 1
ATOM 1438 C CA . LEU A 1 181 ? -10.511 -2.547 -39.299 1.00 71.62 181 LEU A CA 1
ATOM 1439 C C . LEU A 1 181 ? -10.876 -1.130 -38.841 1.00 71.62 181 LEU A C 1
ATOM 1441 O O . LEU A 1 181 ? -11.847 -0.574 -39.335 1.00 71.62 181 LEU A O 1
ATOM 1445 N N . ARG A 1 182 ? -10.095 -0.516 -37.944 1.00 74.88 182 ARG A N 1
ATOM 1446 C CA . ARG A 1 182 ? -10.291 0.886 -37.525 1.00 74.88 182 ARG A CA 1
ATOM 1447 C C . ARG A 1 182 ? -9.959 1.916 -38.612 1.00 74.88 182 ARG A C 1
ATOM 1449 O O . ARG A 1 182 ? -10.266 3.090 -38.426 1.00 74.88 182 ARG A O 1
ATOM 1456 N N . ARG A 1 183 ? -9.276 1.512 -39.688 1.00 78.81 183 ARG A N 1
ATOM 1457 C CA . ARG A 1 183 ? -8.877 2.384 -40.808 1.00 78.81 183 ARG A CA 1
ATOM 1458 C C . ARG A 1 183 ? -9.814 2.295 -42.020 1.00 78.81 183 ARG A C 1
ATOM 1460 O O . ARG A 1 183 ? -9.582 3.026 -42.982 1.00 78.81 183 ARG A O 1
ATOM 1467 N N . LEU A 1 184 ? -10.811 1.408 -41.986 1.00 61.94 184 LEU A N 1
ATOM 1468 C CA . LEU A 1 184 ? -11.910 1.324 -42.957 1.00 61.94 184 LEU A CA 1
ATOM 1469 C C . LEU A 1 184 ? -13.068 2.229 -42.527 1.00 61.94 184 LEU A C 1
ATOM 1471 O O . LEU A 1 184 ? -13.697 2.812 -43.436 1.00 61.94 184 LEU A O 1
#

InterPro domains:
  IPR040263 PWWP domain-containing DNA repair factor 3A/3B/4 [PTHR31333] (36-162)
  IPR048795 PWWP domain-containing DNA repair factor 3A/3B/4, C-terminal [PF20886] (32-155)

Organism: Solea senegalensis (NCBI:txid28829)